Protein AF-A0A2H0D6D5-F1 (afdb_monomer_lite)

pLDDT: mean 93.53, std 7.82, range [56.19, 98.88]

Radius of gyration: 21.08 Å; chains: 1; bounding box: 65×36×63 Å

Structure (mmCIF, N/CA/C/O backbone):
data_AF-A0A2H0D6D5-F1
#
_entry.id   AF-A0A2H0D6D5-F1
#
loop_
_atom_site.group_PDB
_atom_site.id
_atom_site.type_symbol
_atom_site.label_atom_id
_atom_site.label_alt_id
_atom_site.label_comp_id
_atom_site.label_asym_id
_atom_site.label_entity_id
_atom_site.label_seq_id
_atom_site.pdbx_PDB_ins_code
_atom_site.Cartn_x
_atom_site.Cartn_y
_atom_site.Cartn_z
_atom_site.occupancy
_atom_site.B_iso_or_equiv
_atom_site.auth_seq_id
_atom_site.auth_comp_id
_atom_site.auth_asym_id
_atom_site.auth_atom_id
_atom_site.pdbx_PDB_model_num
ATOM 1 N N . MET A 1 1 ? -11.493 11.702 9.044 1.00 60.81 1 MET A N 1
ATOM 2 C CA . MET A 1 1 ? -10.729 10.823 8.136 1.00 60.81 1 MET A CA 1
ATOM 3 C C . MET A 1 1 ? -10.267 9.640 8.962 1.00 60.81 1 MET A C 1
ATOM 5 O O . MET A 1 1 ? -9.907 9.868 10.112 1.00 60.81 1 MET A O 1
ATOM 9 N N . LYS A 1 2 ? -10.333 8.421 8.429 1.00 81.62 2 LYS A N 1
ATOM 10 C CA . LYS A 1 2 ? -9.781 7.226 9.081 1.00 81.62 2 LYS A CA 1
ATOM 11 C C . LYS A 1 2 ? -8.746 6.612 8.147 1.00 81.62 2 LYS A C 1
ATOM 13 O O . LYS A 1 2 ? -9.093 6.104 7.078 1.00 81.62 2 LYS A O 1
ATOM 18 N N . GLY A 1 3 ? -7.472 6.751 8.505 1.00 90.94 3 GLY A N 1
ATOM 19 C CA . GLY A 1 3 ? -6.364 6.514 7.580 1.00 90.94 3 GLY A CA 1
ATOM 20 C C . GLY A 1 3 ? -6.481 7.410 6.349 1.00 90.94 3 GLY A C 1
ATOM 21 O O . GLY A 1 3 ? -6.578 8.625 6.475 1.00 90.94 3 GLY A O 1
ATOM 22 N N . LEU A 1 4 ? -6.527 6.801 5.170 1.00 93.44 4 LEU A N 1
ATOM 23 C CA . LEU A 1 4 ? -6.690 7.451 3.871 1.00 93.44 4 LEU A CA 1
ATOM 24 C C . LEU A 1 4 ? -8.088 7.267 3.269 1.00 93.44 4 LEU A C 1
ATOM 26 O O . LEU A 1 4 ? -8.242 7.356 2.051 1.00 93.44 4 LEU A O 1
ATOM 30 N N . PHE A 1 5 ? -9.099 7.042 4.112 1.00 92.44 5 PHE A N 1
ATOM 31 C CA . PHE A 1 5 ? -10.511 7.052 3.731 1.00 92.44 5 PHE A CA 1
ATOM 32 C C . PHE A 1 5 ? -11.220 8.276 4.323 1.00 92.44 5 PHE A C 1
ATOM 34 O O . PHE A 1 5 ? -11.004 8.656 5.486 1.00 92.44 5 PHE A O 1
ATOM 41 N N . TYR A 1 6 ? -12.133 8.873 3.554 1.00 89.69 6 TYR A N 1
ATOM 42 C CA . TYR A 1 6 ? -13.113 9.794 4.122 1.00 89.69 6 TYR A CA 1
ATOM 43 C C . TYR A 1 6 ? -14.184 8.991 4.847 1.00 89.69 6 TYR A C 1
ATOM 45 O O . TYR A 1 6 ? -14.640 7.958 4.367 1.00 89.69 6 TYR A O 1
ATOM 53 N N . THR A 1 7 ? -14.596 9.485 6.008 1.00 89.44 7 THR A N 1
ATOM 54 C CA . THR A 1 7 ? -15.630 8.846 6.817 1.00 89.44 7 THR A CA 1
ATOM 55 C C . THR A 1 7 ? -16.700 9.877 7.113 1.00 89.44 7 THR A C 1
ATOM 57 O O . THR A 1 7 ? -16.392 10.929 7.674 1.00 89.44 7 THR A O 1
ATOM 60 N N . ILE A 1 8 ? -17.937 9.579 6.729 1.00 89.75 8 ILE A N 1
ATOM 61 C CA . ILE A 1 8 ? -19.119 10.378 7.055 1.00 89.75 8 ILE A CA 1
ATOM 62 C C . ILE A 1 8 ? -19.977 9.544 7.995 1.00 89.75 8 ILE A C 1
ATOM 64 O O . ILE A 1 8 ? -20.298 8.401 7.684 1.00 89.75 8 ILE A O 1
ATOM 68 N N . GLN A 1 9 ? -20.345 10.110 9.139 1.00 91.06 9 GLN A N 1
ATOM 69 C CA . GLN A 1 9 ? -21.264 9.477 10.074 1.00 91.06 9 GLN A CA 1
ATOM 70 C C . GLN A 1 9 ? -22.595 10.225 10.050 1.00 91.06 9 GLN A C 1
ATOM 72 O O . GLN A 1 9 ? -22.627 11.436 10.261 1.00 91.06 9 GLN A O 1
ATOM 77 N N . ALA A 1 10 ? -23.681 9.498 9.816 1.00 92.88 10 ALA A N 1
ATOM 78 C CA . ALA A 1 10 ? -25.041 9.990 9.970 1.00 92.88 10 ALA A CA 1
ATOM 79 C C . ALA A 1 10 ? -25.655 9.389 11.238 1.00 92.88 10 ALA A C 1
ATOM 81 O O . ALA A 1 10 ? -25.429 8.220 11.542 1.00 92.88 10 ALA A O 1
ATOM 82 N N . GLU A 1 11 ? -26.428 10.178 11.979 1.00 93.88 11 GLU A N 1
ATOM 83 C CA . GLU A 1 11 ? -27.158 9.722 13.161 1.00 93.88 11 GLU A CA 1
ATOM 84 C C . GLU A 1 11 ? -28.606 10.204 13.078 1.00 93.88 11 GLU A C 1
ATOM 86 O O . GLU A 1 11 ? -28.865 11.401 12.954 1.00 93.88 11 GLU A O 1
ATOM 91 N N . ALA A 1 12 ? -29.548 9.269 13.165 1.00 93.81 12 ALA A N 1
ATOM 92 C CA . ALA A 1 12 ? -30.972 9.545 13.278 1.00 93.81 12 ALA A CA 1
ATOM 93 C C . ALA A 1 12 ? -31.436 9.241 14.707 1.00 93.81 12 ALA A C 1
ATOM 95 O O . ALA A 1 12 ? -31.041 8.226 15.279 1.00 93.81 12 ALA A O 1
ATOM 96 N N . LYS A 1 13 ? -32.283 10.104 15.284 1.00 94.75 13 LYS A N 1
ATOM 97 C CA . LYS A 1 13 ? -32.834 9.938 16.641 1.00 94.75 13 LYS A CA 1
ATOM 98 C C . LYS A 1 13 ? -34.353 10.062 16.637 1.00 94.75 13 LYS A C 1
ATOM 100 O O . LYS A 1 13 ? -34.891 10.996 16.046 1.00 94.75 13 LYS A O 1
ATOM 105 N N . LYS A 1 14 ? -35.036 9.164 17.349 1.00 95.31 14 LYS A N 1
ATOM 106 C CA . LYS A 1 14 ? -36.478 9.235 17.622 1.00 95.31 14 LYS A CA 1
ATOM 107 C C . LYS A 1 14 ? -36.737 8.840 19.076 1.00 95.31 14 LYS A C 1
ATOM 109 O O . LYS A 1 14 ? -36.753 7.666 19.425 1.00 95.31 14 LYS A O 1
ATOM 114 N N . GLY A 1 15 ? -36.950 9.826 19.946 1.00 94.06 15 GLY A N 1
ATOM 115 C CA . GLY A 1 15 ? -37.092 9.570 21.382 1.00 94.06 15 GLY A CA 1
ATOM 116 C C . GLY A 1 15 ? -35.790 9.035 21.990 1.00 94.06 15 GLY A C 1
ATOM 117 O O . GLY A 1 15 ? -34.778 9.731 21.959 1.00 94.06 15 GLY A O 1
ATOM 118 N N . ARG A 1 16 ? -35.829 7.820 22.557 1.00 92.81 16 ARG A N 1
ATOM 119 C CA . ARG A 1 16 ? -34.649 7.121 23.110 1.00 92.81 16 ARG A CA 1
ATOM 120 C C . ARG A 1 16 ? -33.915 6.263 22.079 1.00 92.81 16 ARG A C 1
ATOM 122 O O . ARG A 1 16 ? -32.805 5.824 22.364 1.00 92.81 16 ARG A O 1
ATOM 129 N N . ASP A 1 17 ? -34.513 6.056 20.910 1.00 91.69 17 ASP A N 1
ATOM 130 C CA . ASP A 1 17 ? -33.925 5.245 19.855 1.00 91.69 17 ASP A CA 1
ATOM 131 C C . ASP A 1 17 ? -32.976 6.103 19.016 1.00 91.69 17 ASP A C 1
ATOM 133 O O . ASP A 1 17 ? -33.293 7.243 18.647 1.00 91.69 17 ASP A O 1
ATOM 137 N N . SER A 1 18 ? -31.814 5.545 18.692 1.00 90.06 18 SER A N 1
ATOM 138 C CA . SER A 1 18 ? -30.861 6.139 17.760 1.00 90.06 18 SER A CA 1
ATOM 139 C C . SER A 1 18 ? -30.367 5.085 16.784 1.00 90.06 18 SER A C 1
ATOM 141 O O . SER A 1 18 ? -30.096 3.968 17.201 1.00 90.06 18 SER A O 1
ATOM 143 N N . SER A 1 19 ? -30.184 5.456 15.523 1.00 89.69 19 SER A N 1
ATOM 144 C CA . SER A 1 19 ? -29.467 4.643 14.540 1.00 89.69 19 SER A CA 1
ATOM 145 C C . SER A 1 19 ? -28.323 5.465 13.971 1.00 89.69 19 SER A C 1
ATOM 147 O O . SER A 1 19 ? -28.487 6.660 13.706 1.00 89.69 19 SER A O 1
ATOM 149 N N . LYS A 1 20 ? -27.155 4.843 13.817 1.00 90.19 20 LYS A N 1
ATOM 150 C CA . LYS A 1 20 ? -25.972 5.484 13.242 1.00 90.19 20 LYS A CA 1
ATOM 151 C C . LYS A 1 20 ? -25.536 4.722 11.999 1.00 90.19 20 LYS A C 1
ATOM 153 O O . LYS A 1 20 ? -25.498 3.500 12.012 1.00 90.19 20 LYS A O 1
ATOM 158 N N . THR A 1 21 ? -25.132 5.434 10.958 1.00 89.81 21 THR A N 1
ATOM 159 C CA . THR A 1 21 ? -24.547 4.832 9.753 1.00 89.81 21 THR A CA 1
ATOM 160 C C . THR A 1 21 ? -23.212 5.489 9.475 1.00 89.81 21 THR A C 1
ATOM 162 O O . THR A 1 21 ? -23.092 6.714 9.524 1.00 89.81 21 THR A O 1
ATOM 165 N N . VAL A 1 22 ? -22.199 4.674 9.203 1.00 88.88 22 VAL A N 1
ATOM 166 C CA . VAL A 1 22 ? -20.855 5.123 8.846 1.00 88.88 22 VAL A CA 1
ATOM 167 C C . VAL A 1 22 ? -20.608 4.792 7.383 1.00 88.88 22 VAL A C 1
ATOM 169 O O . VAL A 1 22 ? -20.666 3.633 6.979 1.00 88.88 22 VAL A O 1
ATOM 172 N N . PHE A 1 23 ? -20.317 5.818 6.597 1.00 91.81 23 PHE A N 1
ATOM 173 C CA . PHE A 1 23 ? -20.009 5.724 5.180 1.00 91.81 23 PHE A CA 1
ATOM 174 C C . PHE A 1 23 ? -18.522 5.980 4.963 1.00 91.81 23 PHE A C 1
ATOM 176 O O . PHE A 1 23 ? -17.984 6.983 5.438 1.00 91.81 23 PHE A O 1
ATOM 183 N N . PHE A 1 24 ? -17.873 5.095 4.218 1.00 91.56 24 PHE A N 1
ATOM 184 C CA . PHE A 1 24 ? -16.481 5.225 3.811 1.00 91.56 24 PHE A CA 1
ATOM 185 C C . PHE A 1 24 ? -16.436 5.651 2.351 1.00 91.56 24 PHE A C 1
ATOM 187 O O . PHE A 1 24 ? -17.065 5.021 1.503 1.00 91.56 24 PHE A O 1
ATOM 194 N N . TYR A 1 25 ? -15.689 6.706 2.055 1.00 93.00 25 TYR A N 1
ATOM 195 C CA . TYR A 1 25 ? -15.543 7.251 0.713 1.00 93.00 25 TYR A CA 1
ATOM 196 C C . TYR A 1 25 ? -14.079 7.268 0.304 1.00 93.00 25 TYR A C 1
ATOM 198 O O . TYR A 1 25 ? -13.213 7.662 1.087 1.00 93.00 25 TYR A O 1
ATOM 206 N N . ASN A 1 26 ? -13.845 6.910 -0.955 1.00 93.25 26 ASN A N 1
ATOM 207 C CA . ASN A 1 26 ? -12.572 7.080 -1.642 1.00 93.25 26 ASN A CA 1
ATOM 208 C C . ASN A 1 26 ? -12.771 7.841 -2.940 1.00 93.25 26 ASN A C 1
ATOM 210 O O . ASN A 1 26 ? -13.895 8.169 -3.328 1.00 93.25 26 ASN A O 1
ATOM 214 N N . ARG A 1 27 ? -11.661 8.170 -3.587 1.00 92.50 27 ARG A N 1
ATOM 215 C CA . ARG A 1 27 ? -11.663 9.005 -4.774 1.00 92.50 27 ARG A CA 1
ATOM 216 C C . ARG A 1 27 ? -11.738 8.157 -6.036 1.00 92.50 27 ARG A C 1
ATOM 218 O O . ARG A 1 27 ? -11.139 7.091 -6.108 1.00 92.50 27 ARG A O 1
ATOM 225 N N . LEU A 1 28 ? -12.458 8.632 -7.044 1.00 92.94 28 LEU A N 1
ATOM 226 C CA . LEU A 1 28 ? -12.386 8.028 -8.371 1.00 92.94 28 LEU A CA 1
ATOM 227 C C . LEU A 1 28 ? -10.997 8.268 -8.990 1.00 92.94 28 LEU A C 1
ATOM 229 O O . LEU A 1 28 ? -10.436 9.351 -8.798 1.00 92.94 28 LEU A O 1
ATOM 233 N N . PRO A 1 29 ? -10.441 7.300 -9.741 1.00 92.38 29 PRO A N 1
ATOM 234 C CA . PRO A 1 29 ? -9.240 7.527 -10.530 1.00 92.38 29 PRO A CA 1
ATOM 235 C C . PRO A 1 29 ? -9.394 8.743 -11.444 1.00 92.38 29 PRO A C 1
ATOM 237 O O . PRO A 1 29 ? -10.449 8.950 -12.046 1.00 92.38 29 PRO A O 1
ATOM 240 N N . ASN A 1 30 ? -8.346 9.557 -11.522 1.00 91.44 30 ASN A N 1
ATOM 241 C CA . ASN A 1 30 ? -8.267 10.685 -12.444 1.00 91.44 30 ASN A CA 1
ATOM 242 C C . ASN A 1 30 ? -7.379 10.319 -13.652 1.00 91.44 30 ASN A C 1
ATOM 244 O O . ASN A 1 30 ? -6.776 9.243 -13.696 1.00 91.44 30 ASN A O 1
ATOM 248 N N . HIS A 1 31 ? -7.258 11.247 -14.602 1.00 93.19 31 HIS A N 1
ATOM 249 C CA . HIS A 1 31 ? -6.497 11.042 -15.836 1.00 93.19 31 HIS A CA 1
ATOM 250 C C . HIS A 1 31 ? -4.988 10.796 -15.626 1.00 93.19 31 HIS A C 1
ATOM 252 O O . HIS A 1 31 ? -4.319 10.269 -16.515 1.00 93.19 31 HIS A O 1
ATOM 258 N N . GLU A 1 32 ? -4.431 11.135 -14.457 1.00 93.50 32 GLU A N 1
ATOM 259 C CA . GLU A 1 32 ? -3.024 10.866 -14.123 1.00 93.50 32 GLU A CA 1
ATOM 260 C C . GLU A 1 32 ? -2.757 9.350 -14.014 1.00 93.50 32 GLU A C 1
ATOM 262 O O . GLU A 1 32 ? -1.623 8.907 -14.200 1.00 93.50 32 GLU A O 1
ATOM 267 N N . PHE A 1 33 ? -3.807 8.543 -13.802 1.00 94.62 33 PHE A N 1
ATOM 268 C CA . PHE A 1 33 ? -3.744 7.085 -13.631 1.00 94.62 33 PHE A CA 1
ATOM 269 C C . PHE A 1 33 ? -4.370 6.289 -14.794 1.00 94.62 33 PHE A C 1
ATOM 271 O O . PHE A 1 33 ? -4.619 5.083 -14.668 1.00 94.62 33 PHE A O 1
ATOM 278 N N . ASP A 1 34 ? -4.597 6.922 -15.949 1.00 96.12 34 ASP A N 1
ATOM 279 C CA . ASP A 1 34 ? -5.140 6.262 -17.152 1.00 96.12 34 ASP A CA 1
ATOM 280 C C . ASP A 1 34 ? -4.118 5.364 -17.871 1.00 96.12 34 ASP A C 1
ATOM 282 O O . ASP A 1 34 ? -4.477 4.517 -18.691 1.00 96.12 34 ASP A O 1
ATOM 286 N N . ASN A 1 35 ? -2.835 5.527 -17.555 1.00 98.12 35 ASN A N 1
ATOM 287 C CA . ASN A 1 35 ? -1.738 4.785 -18.169 1.00 98.12 35 ASN A CA 1
ATOM 288 C C . ASN A 1 35 ? -1.403 3.518 -17.373 1.00 98.12 35 ASN A C 1
ATOM 290 O O . ASN A 1 35 ? -1.569 3.476 -16.156 1.00 98.12 35 ASN A O 1
ATOM 294 N N . ALA A 1 36 ? -0.891 2.495 -18.062 1.00 98.38 36 ALA A N 1
ATOM 295 C CA . ALA A 1 36 ? -0.407 1.273 -17.417 1.00 98.38 36 ALA A CA 1
ATOM 296 C C . ALA A 1 36 ? 0.878 1.530 -16.621 1.00 98.38 36 ALA A C 1
ATOM 298 O O . ALA A 1 36 ? 1.085 0.953 -15.552 1.00 98.38 36 ALA A O 1
ATOM 299 N N . LEU A 1 37 ? 1.735 2.406 -17.149 1.00 98.44 37 LEU A N 1
ATOM 300 C CA . LEU A 1 37 ? 3.010 2.766 -16.551 1.00 98.44 37 LEU A CA 1
ATOM 301 C C . LEU A 1 37 ? 3.285 4.256 -16.748 1.00 98.44 37 LEU A C 1
ATOM 303 O O . LEU A 1 37 ? 3.195 4.769 -17.863 1.00 98.44 37 LEU A O 1
ATOM 307 N N . ILE A 1 38 ? 3.645 4.931 -15.663 1.00 98.31 38 ILE A N 1
ATOM 308 C CA . ILE A 1 38 ? 4.072 6.320 -15.624 1.00 98.31 38 ILE A CA 1
ATOM 309 C C . ILE A 1 38 ? 5.448 6.368 -14.959 1.00 98.31 38 ILE A C 1
ATOM 311 O O . ILE A 1 38 ? 5.597 5.935 -13.816 1.00 98.31 38 ILE A O 1
ATOM 315 N N . ILE A 1 39 ? 6.443 6.896 -15.673 1.00 97.75 39 ILE A N 1
ATOM 316 C CA . ILE A 1 39 ? 7.809 7.103 -15.172 1.00 97.75 39 ILE A CA 1
ATOM 317 C C . ILE A 1 39 ? 8.097 8.599 -15.215 1.00 97.75 39 ILE A C 1
ATOM 319 O O . ILE A 1 39 ? 8.166 9.179 -16.301 1.00 97.75 39 ILE A O 1
ATOM 323 N N . SER A 1 40 ? 8.253 9.232 -14.051 1.00 96.38 40 SER A N 1
ATOM 324 C CA . SER A 1 40 ? 8.398 10.690 -13.986 1.00 96.38 40 SER A CA 1
ATOM 325 C C . SER A 1 40 ? 9.838 11.199 -14.093 1.00 96.38 40 SER A C 1
ATOM 327 O O . SER A 1 40 ? 10.036 12.361 -14.445 1.00 96.38 40 SER A O 1
ATOM 329 N N . LYS A 1 41 ? 10.854 10.364 -13.834 1.00 91.50 41 LYS A N 1
ATOM 330 C CA . LYS A 1 41 ? 12.266 10.761 -13.960 1.00 91.50 41 LYS A CA 1
ATOM 331 C C . LYS A 1 41 ? 12.644 11.051 -15.417 1.00 91.50 41 LYS A C 1
ATOM 333 O O . LYS A 1 41 ? 12.351 10.261 -16.311 1.00 91.50 41 LYS A O 1
ATOM 338 N N . THR A 1 42 ? 13.309 12.187 -15.639 1.00 83.75 42 THR A N 1
ATOM 339 C CA . THR A 1 42 ? 13.383 12.830 -16.959 1.00 83.75 42 THR A CA 1
ATOM 340 C C . THR A 1 42 ? 14.634 12.521 -17.785 1.00 83.75 42 THR A C 1
ATOM 342 O O . THR A 1 42 ? 14.610 12.696 -19.001 1.00 83.75 42 THR A O 1
ATOM 345 N N . ASP A 1 43 ? 15.711 12.066 -17.149 1.00 89.06 43 ASP A N 1
ATOM 346 C CA . ASP A 1 43 ? 17.075 11.971 -17.686 1.00 89.06 43 ASP A CA 1
ATOM 347 C C . ASP A 1 43 ? 17.439 10.592 -18.263 1.00 89.06 43 ASP A C 1
ATOM 349 O O . ASP A 1 43 ? 18.510 10.440 -18.849 1.00 89.06 43 ASP A O 1
ATOM 353 N N . VAL A 1 44 ? 16.564 9.588 -18.137 1.00 91.50 44 VAL A N 1
ATOM 354 C CA . VAL A 1 44 ? 16.841 8.214 -18.586 1.00 91.50 44 VAL A CA 1
ATOM 355 C C . VAL A 1 44 ? 15.708 7.686 -19.457 1.00 91.50 44 VAL A C 1
ATOM 357 O O . VAL A 1 44 ? 14.562 7.594 -19.015 1.00 91.50 44 VAL A O 1
ATOM 360 N N . ILE A 1 45 ? 16.050 7.285 -20.686 1.00 95.56 45 ILE A N 1
ATOM 361 C CA . ILE A 1 45 ? 15.123 6.628 -21.615 1.00 95.56 45 ILE A CA 1
ATOM 362 C C . ILE A 1 45 ? 14.710 5.273 -21.020 1.00 95.56 45 ILE A C 1
ATOM 364 O O . ILE A 1 45 ? 15.587 4.449 -20.742 1.00 95.56 45 ILE A O 1
ATOM 368 N N . PRO A 1 46 ? 13.403 5.007 -20.841 1.00 97.06 46 PRO A N 1
ATOM 369 C CA . PRO A 1 46 ? 12.957 3.712 -20.354 1.00 97.06 46 PRO A CA 1
ATOM 370 C C . PRO A 1 46 ? 13.383 2.588 -21.295 1.00 97.06 46 PRO A C 1
ATOM 372 O O . PRO A 1 46 ? 13.306 2.726 -22.516 1.00 97.06 46 PRO A O 1
ATOM 375 N N . SER A 1 47 ? 13.812 1.469 -20.724 1.00 97.44 47 SER A N 1
ATOM 376 C CA . SER A 1 47 ? 14.268 0.297 -21.470 1.00 97.44 47 SER A CA 1
ATOM 377 C C . SER A 1 47 ? 13.465 -0.941 -21.094 1.00 97.44 47 SER A C 1
ATOM 379 O O . SER A 1 47 ? 12.995 -1.042 -19.966 1.00 97.44 47 SER A O 1
ATOM 381 N N . VAL A 1 48 ? 13.306 -1.888 -22.015 1.00 97.44 48 VAL A N 1
ATOM 382 C CA . VAL A 1 48 ? 12.664 -3.189 -21.760 1.00 97.44 48 VAL A CA 1
ATOM 383 C C . VAL A 1 48 ? 13.643 -4.338 -21.967 1.00 97.44 48 VAL A C 1
ATOM 385 O O . VAL A 1 48 ? 14.413 -4.329 -22.931 1.00 97.44 48 VAL A O 1
ATOM 388 N N . ALA A 1 49 ? 13.563 -5.344 -21.098 1.00 96.69 49 ALA A N 1
ATOM 389 C CA . ALA A 1 49 ? 14.269 -6.623 -21.196 1.00 96.69 49 ALA A CA 1
ATOM 390 C C . ALA A 1 49 ? 13.380 -7.782 -20.686 1.00 96.69 49 ALA A C 1
ATOM 392 O O . ALA A 1 49 ? 12.346 -7.554 -20.043 1.00 96.69 49 ALA A O 1
ATOM 393 N N . GLY A 1 50 ? 13.789 -9.025 -20.953 1.00 95.44 50 GLY A N 1
ATOM 394 C CA . GLY A 1 50 ? 13.133 -10.223 -20.427 1.00 95.44 50 GLY A CA 1
ATOM 395 C C . GLY A 1 50 ? 11.769 -10.516 -21.058 1.00 95.44 50 GLY A C 1
ATOM 396 O O . GLY A 1 50 ? 11.520 -10.237 -22.226 1.00 95.44 50 GLY A O 1
ATOM 397 N N . GLU A 1 51 ? 10.861 -11.089 -20.280 1.00 96.06 51 GLU A N 1
ATOM 398 C CA . GLU A 1 51 ? 9.494 -11.456 -20.664 1.00 96.06 51 GLU A CA 1
ATOM 399 C C . GLU A 1 51 ? 8.480 -10.325 -20.409 1.00 96.06 51 GLU A C 1
ATOM 401 O O . GLU A 1 51 ? 7.289 -10.577 -20.205 1.00 96.06 51 GLU A O 1
ATOM 406 N N . THR A 1 52 ? 8.946 -9.072 -20.425 1.00 97.44 52 THR A N 1
ATOM 407 C CA . THR A 1 52 ? 8.116 -7.881 -20.200 1.00 97.44 52 THR A CA 1
ATOM 408 C C . THR A 1 52 ? 6.921 -7.839 -21.160 1.00 97.44 52 THR A C 1
ATOM 410 O O . THR A 1 52 ? 7.074 -7.993 -22.374 1.00 97.44 52 THR A O 1
ATOM 413 N N . LYS A 1 53 ? 5.723 -7.587 -20.618 1.00 98.12 53 LYS A N 1
ATOM 414 C CA . LYS A 1 53 ? 4.468 -7.397 -21.362 1.00 98.12 53 LYS A CA 1
ATOM 415 C C . LYS A 1 53 ? 3.628 -6.295 -20.730 1.00 98.12 53 LYS A C 1
ATOM 417 O O . LYS A 1 53 ? 3.281 -6.365 -19.555 1.00 98.12 53 LYS A O 1
ATOM 422 N N . ILE A 1 54 ? 3.246 -5.301 -21.521 1.00 98.56 54 ILE A N 1
ATOM 423 C CA . ILE A 1 54 ? 2.494 -4.127 -21.083 1.00 98.56 54 ILE A CA 1
ATOM 424 C C . ILE A 1 54 ? 1.257 -3.973 -21.968 1.00 98.56 54 ILE A C 1
ATOM 426 O O . ILE A 1 54 ? 1.352 -3.860 -23.185 1.00 98.56 54 ILE A O 1
ATOM 430 N N . THR A 1 55 ? 0.080 -3.964 -21.352 1.00 98.62 55 THR A N 1
ATOM 431 C CA . THR A 1 55 ? -1.206 -3.669 -21.989 1.00 98.62 55 THR A CA 1
ATOM 432 C C . THR A 1 55 ? -1.739 -2.351 -21.440 1.00 98.62 55 THR A C 1
ATOM 434 O O . THR A 1 55 ? -2.144 -2.264 -20.279 1.00 98.62 55 THR A O 1
ATOM 437 N N . GLY A 1 56 ? -1.753 -1.328 -22.289 1.00 98.44 56 GLY A N 1
ATOM 438 C CA . GLY A 1 56 ? -2.036 0.063 -21.950 1.00 98.44 56 GLY A CA 1
ATOM 439 C C . GLY A 1 56 ? -0.872 0.987 -22.308 1.00 98.44 56 GLY A C 1
ATOM 440 O O . GLY A 1 56 ? 0.180 0.555 -22.771 1.00 98.44 56 GLY A O 1
ATOM 441 N N . ASN A 1 57 ? -1.077 2.289 -22.128 1.00 98.56 57 ASN A N 1
ATOM 442 C CA . ASN A 1 57 ? -0.079 3.286 -22.507 1.00 98.56 57 ASN A CA 1
ATOM 443 C C . ASN A 1 57 ? 1.064 3.371 -21.488 1.00 98.56 57 ASN A C 1
ATOM 445 O O . ASN A 1 57 ? 0.860 3.167 -20.288 1.00 98.56 57 ASN A O 1
ATOM 449 N N . ILE A 1 58 ? 2.243 3.743 -21.984 1.00 98.38 58 ILE A N 1
ATOM 450 C CA . ILE A 1 58 ? 3.395 4.152 -21.180 1.00 98.38 58 ILE A CA 1
ATOM 451 C C . ILE A 1 58 ? 3.511 5.669 -21.298 1.00 98.38 58 ILE A C 1
ATOM 453 O O . ILE A 1 58 ? 3.656 6.188 -22.404 1.00 98.38 58 ILE A O 1
ATOM 457 N N . LEU A 1 59 ? 3.473 6.379 -20.176 1.00 97.94 59 LEU A N 1
ATOM 458 C CA . LEU A 1 59 ? 3.767 7.805 -20.103 1.00 97.94 59 LEU A CA 1
ATOM 459 C C . LEU A 1 59 ? 5.160 7.994 -19.495 1.00 97.94 59 LEU A C 1
ATOM 461 O O . LEU A 1 59 ? 5.416 7.590 -18.364 1.00 97.94 59 LEU A O 1
ATOM 465 N N . SER A 1 60 ? 6.068 8.611 -20.241 1.00 97.06 60 SER A N 1
ATOM 466 C CA . SER A 1 60 ? 7.396 8.976 -19.739 1.00 97.06 60 SER A CA 1
ATOM 467 C C . SER A 1 60 ? 7.810 10.338 -20.287 1.00 97.06 60 SER A C 1
ATOM 469 O O . SER A 1 60 ? 7.063 10.951 -21.045 1.00 97.06 60 SER A O 1
ATOM 471 N N . THR A 1 61 ? 8.986 10.843 -19.937 1.00 93.88 61 THR A N 1
ATOM 472 C CA . THR A 1 61 ? 9.516 12.071 -20.560 1.00 93.88 61 THR A CA 1
ATOM 473 C C . THR A 1 61 ? 10.057 11.858 -21.969 1.00 93.88 61 THR A C 1
ATOM 475 O O . THR A 1 61 ? 10.281 12.813 -22.710 1.00 93.88 61 THR A O 1
ATOM 478 N N . SER A 1 62 ? 10.235 10.597 -22.359 1.00 93.50 62 SER A N 1
ATOM 479 C CA . SER A 1 62 ? 10.640 10.174 -23.690 1.00 93.50 62 SER A CA 1
ATOM 480 C C . SER A 1 62 ? 9.433 9.636 -24.462 1.00 93.50 62 SER A C 1
ATOM 482 O O . SER A 1 62 ? 8.563 8.960 -23.917 1.00 93.50 62 SER A O 1
ATOM 484 N N . ASN A 1 63 ? 9.392 9.879 -25.772 1.00 94.62 63 ASN A N 1
ATOM 485 C CA . ASN A 1 63 ? 8.435 9.224 -26.675 1.00 94.62 63 ASN A CA 1
ATOM 486 C C . ASN A 1 63 ? 8.964 7.883 -27.211 1.00 94.62 63 ASN A C 1
ATOM 488 O O . ASN A 1 63 ? 8.416 7.333 -28.165 1.00 94.62 63 ASN A O 1
ATOM 492 N N . ARG A 1 64 ? 10.059 7.379 -26.637 1.00 95.88 64 ARG A N 1
ATOM 493 C CA . ARG A 1 64 ? 10.732 6.142 -27.032 1.00 95.88 64 ARG A CA 1
ATOM 494 C C . ARG A 1 64 ? 10.987 5.272 -25.817 1.00 95.88 64 ARG A C 1
ATOM 496 O O . ARG A 1 64 ? 11.316 5.783 -24.747 1.00 95.88 64 ARG A O 1
ATOM 503 N N . VAL A 1 65 ? 10.910 3.971 -26.050 1.00 96.69 65 VAL A N 1
ATOM 504 C CA . VAL A 1 65 ? 11.373 2.923 -25.147 1.00 96.69 65 VAL A CA 1
ATOM 505 C C . VAL A 1 65 ? 12.427 2.124 -25.905 1.00 96.69 65 VAL A C 1
ATOM 507 O O . VAL A 1 65 ? 12.177 1.708 -27.037 1.00 96.69 65 VAL A O 1
ATOM 510 N N . SER A 1 66 ? 13.612 1.955 -25.327 1.00 96.12 66 SER A N 1
ATOM 511 C CA . SER A 1 66 ? 14.665 1.126 -25.920 1.00 96.12 66 SER A CA 1
ATOM 512 C C . SER A 1 66 ? 14.454 -0.345 -25.584 1.00 96.12 66 SER A C 1
ATOM 514 O O . SER A 1 66 ? 14.065 -0.694 -24.475 1.00 96.12 66 SER A O 1
ATOM 516 N N . GLN A 1 67 ? 14.755 -1.230 -26.528 1.00 95.25 67 GLN A N 1
ATOM 517 C CA . GLN A 1 67 ? 14.940 -2.645 -26.223 1.00 95.25 67 GLN A CA 1
ATOM 518 C C . GLN A 1 67 ? 16.412 -2.851 -25.879 1.00 95.25 67 GLN A C 1
ATOM 520 O O . GLN A 1 67 ? 17.285 -2.503 -26.674 1.00 95.25 67 GLN A O 1
ATOM 525 N N . GLY A 1 68 ? 16.681 -3.346 -24.676 1.00 91.31 68 GLY A N 1
ATOM 526 C CA . GLY A 1 68 ? 18.033 -3.607 -24.202 1.00 91.31 68 GLY A CA 1
ATOM 527 C C . GLY A 1 68 ? 18.263 -5.093 -23.961 1.00 91.31 68 GLY A C 1
ATOM 528 O O . GLY A 1 68 ? 17.320 -5.871 -23.832 1.00 91.31 68 GLY A O 1
ATOM 529 N N . THR A 1 69 ? 19.532 -5.483 -23.869 1.00 90.50 69 THR A N 1
ATOM 530 C CA . THR A 1 69 ? 19.929 -6.839 -23.482 1.00 90.50 69 THR A CA 1
ATOM 531 C C . THR A 1 69 ? 20.615 -6.783 -22.126 1.00 90.50 69 THR A C 1
ATOM 533 O O . THR A 1 69 ? 21.511 -5.968 -21.910 1.00 90.50 69 THR A O 1
ATOM 536 N N . ILE A 1 70 ? 20.203 -7.668 -21.225 1.00 92.00 70 ILE A N 1
ATOM 537 C CA . ILE A 1 70 ? 20.854 -7.910 -19.938 1.00 92.00 70 ILE A CA 1
ATOM 538 C C . ILE A 1 70 ? 21.346 -9.355 -19.952 1.00 92.00 70 ILE A C 1
ATOM 540 O O . ILE A 1 70 ? 20.634 -10.254 -20.403 1.00 92.00 70 ILE A O 1
ATOM 544 N N . PHE A 1 71 ? 22.578 -9.586 -19.497 1.00 91.31 71 PHE A N 1
ATOM 545 C CA . PHE A 1 71 ? 23.172 -10.919 -19.512 1.00 91.31 71 PHE A CA 1
ATOM 546 C C . PHE A 1 71 ? 22.335 -11.908 -18.690 1.00 91.31 71 PHE A C 1
ATOM 548 O O . PHE A 1 71 ? 22.068 -11.678 -17.512 1.00 91.31 71 PHE A O 1
ATOM 555 N N . GLY A 1 72 ? 21.956 -13.023 -19.319 1.00 89.56 72 GLY A N 1
ATOM 556 C CA . GLY A 1 72 ? 21.143 -14.072 -18.702 1.00 89.56 72 GLY A CA 1
ATOM 557 C C . GLY A 1 72 ? 19.631 -13.880 -18.844 1.00 89.56 72 GLY A C 1
ATOM 558 O O . GLY A 1 72 ? 18.893 -14.828 -18.587 1.00 89.56 72 GLY A O 1
ATOM 559 N N . LEU A 1 73 ? 19.162 -12.718 -19.310 1.00 90.62 73 LEU A N 1
ATOM 560 C CA . LEU A 1 73 ? 17.747 -12.489 -19.599 1.00 90.62 73 LEU A CA 1
ATOM 561 C C . LEU A 1 73 ? 17.430 -12.744 -21.072 1.00 90.62 73 LEU A C 1
ATOM 563 O O . LEU A 1 73 ? 18.261 -12.550 -21.962 1.00 90.62 73 LEU A O 1
ATOM 567 N N . LYS A 1 74 ? 16.196 -13.180 -21.334 1.00 85.94 74 LYS A N 1
ATOM 568 C CA . LYS A 1 74 ? 15.694 -13.329 -22.702 1.00 85.94 74 LYS A CA 1
ATOM 569 C C . LYS A 1 74 ? 15.566 -11.962 -23.372 1.00 85.94 74 LYS A C 1
ATOM 571 O O . LYS A 1 74 ? 15.332 -10.944 -22.719 1.00 85.94 74 LYS A O 1
ATOM 576 N N . ASN A 1 75 ? 15.667 -11.962 -24.698 1.00 84.06 75 ASN A N 1
ATOM 577 C CA . ASN A 1 75 ? 15.287 -10.797 -25.480 1.00 84.06 75 ASN A CA 1
ATOM 578 C C . ASN A 1 75 ? 13.778 -10.587 -25.384 1.00 84.06 75 ASN A C 1
ATOM 580 O O . ASN A 1 75 ? 13.000 -11.533 -25.525 1.00 84.06 75 ASN A O 1
ATOM 584 N N . THR A 1 76 ? 13.396 -9.333 -25.193 1.00 87.88 76 THR A N 1
ATOM 585 C CA . THR A 1 76 ? 12.003 -8.909 -25.175 1.00 87.88 76 THR A CA 1
ATOM 586 C C . THR A 1 76 ? 11.325 -9.183 -26.513 1.00 87.88 76 THR A C 1
ATOM 588 O O . THR A 1 76 ? 11.897 -8.918 -27.572 1.00 87.88 76 THR A O 1
ATOM 591 N N . ASP A 1 77 ? 10.088 -9.681 -26.467 1.00 90.62 77 ASP A N 1
ATOM 592 C CA . ASP A 1 77 ? 9.235 -9.829 -27.650 1.00 90.62 77 ASP A CA 1
ATOM 593 C C . ASP A 1 77 ? 9.056 -8.465 -28.346 1.00 90.62 77 ASP A C 1
ATOM 595 O O . ASP A 1 77 ? 8.892 -7.435 -27.690 1.00 90.62 77 ASP A O 1
ATOM 599 N N . ALA A 1 78 ? 9.047 -8.436 -29.681 1.00 91.88 78 ALA A N 1
ATOM 600 C CA . ALA A 1 78 ? 8.728 -7.227 -30.442 1.00 91.88 78 ALA A CA 1
ATOM 601 C C . ALA A 1 78 ? 7.338 -6.665 -30.081 1.00 91.88 78 ALA A C 1
ATOM 603 O O . ALA A 1 78 ? 7.125 -5.457 -30.150 1.00 91.88 78 ALA A O 1
ATOM 604 N N . ASN A 1 79 ? 6.422 -7.528 -29.632 1.00 94.94 79 ASN A N 1
ATOM 605 C CA . ASN A 1 79 ? 5.062 -7.185 -29.220 1.00 94.94 79 ASN A CA 1
ATOM 606 C C . ASN A 1 79 ? 4.913 -7.011 -27.698 1.00 94.94 79 ASN A C 1
ATOM 608 O O . ASN A 1 79 ? 3.854 -7.295 -27.139 1.00 94.94 79 ASN A O 1
ATOM 612 N N . TYR A 1 80 ? 5.956 -6.552 -27.002 1.00 97.31 80 TYR A N 1
ATOM 613 C CA . TYR A 1 80 ? 5.894 -6.316 -25.554 1.00 97.31 80 TYR A CA 1
ATOM 614 C C . TYR A 1 80 ? 4.879 -5.246 -25.132 1.00 97.31 80 TYR A C 1
ATOM 616 O O . TYR A 1 80 ? 4.536 -5.181 -23.955 1.00 97.31 80 TYR A O 1
ATOM 624 N N . LEU A 1 81 ? 4.415 -4.395 -26.051 1.00 98.12 81 LEU A N 1
ATOM 625 C CA . LEU A 1 81 ? 3.516 -3.278 -25.769 1.00 98.12 81 LEU A CA 1
ATOM 626 C C . LEU A 1 81 ? 2.249 -3.341 -26.636 1.00 98.12 81 LEU A C 1
ATOM 628 O O . LEU A 1 81 ? 2.305 -3.103 -27.839 1.00 98.12 81 LEU A O 1
ATOM 632 N N . ASP A 1 82 ? 1.098 -3.564 -26.000 1.00 98.31 82 ASP A N 1
ATOM 633 C CA . ASP A 1 82 ? -0.239 -3.283 -26.546 1.00 98.31 82 ASP A CA 1
ATOM 634 C C . ASP A 1 82 ? -0.705 -1.907 -26.043 1.00 98.31 82 ASP A C 1
ATOM 636 O O . ASP A 1 82 ? -1.426 -1.787 -25.048 1.00 98.31 82 ASP A O 1
ATOM 640 N N . GLY A 1 83 ? -0.221 -0.848 -26.691 1.00 97.94 83 GLY A N 1
ATOM 641 C CA . GLY A 1 83 ? -0.477 0.536 -26.299 1.00 97.94 83 GLY A CA 1
ATOM 642 C C . GLY A 1 83 ? 0.425 1.527 -27.030 1.00 97.94 83 GLY A C 1
ATOM 643 O O . GLY A 1 83 ? 1.052 1.199 -28.036 1.00 97.94 83 GLY A O 1
ATOM 644 N N . LYS A 1 84 ? 0.487 2.765 -26.533 1.00 98.06 84 LYS A N 1
ATOM 645 C CA . LYS A 1 84 ? 1.374 3.811 -27.065 1.00 98.06 84 LYS A CA 1
ATOM 646 C C . LYS A 1 84 ? 2.389 4.253 -26.019 1.00 98.06 84 LYS A C 1
ATOM 648 O O . LYS A 1 84 ? 2.080 4.304 -24.830 1.00 98.06 84 LYS A O 1
ATOM 653 N N . VAL A 1 85 ? 3.572 4.647 -26.485 1.00 97.81 85 VAL A N 1
ATOM 654 C CA . VAL A 1 85 ? 4.517 5.436 -25.689 1.00 97.81 85 VAL A CA 1
ATOM 655 C C . VAL A 1 85 ? 4.176 6.909 -25.887 1.00 97.81 85 VAL A C 1
ATOM 657 O O . VAL A 1 85 ? 4.152 7.405 -27.014 1.00 97.81 85 VAL A O 1
ATOM 660 N N . MET A 1 86 ? 3.889 7.604 -24.796 1.00 97.56 86 MET A N 1
ATOM 661 C CA . MET A 1 86 ? 3.557 9.022 -24.773 1.00 97.56 86 MET A CA 1
ATOM 662 C C . MET A 1 86 ? 4.659 9.789 -24.049 1.00 97.56 86 MET A C 1
ATOM 664 O O . MET A 1 86 ? 5.142 9.351 -23.006 1.00 97.56 86 MET A O 1
ATOM 668 N N . ALA A 1 87 ? 5.026 10.948 -24.597 1.00 95.81 87 ALA A N 1
ATOM 669 C CA . ALA A 1 87 ? 5.947 11.873 -23.950 1.00 95.81 87 ALA A CA 1
ATOM 670 C C . ALA A 1 87 ? 5.179 12.966 -23.200 1.00 95.81 87 ALA A C 1
ATOM 672 O O . ALA A 1 87 ? 4.424 13.725 -23.811 1.00 95.81 87 ALA A O 1
ATOM 673 N N . GLY A 1 88 ? 5.412 13.077 -21.896 1.00 93.00 88 GLY A N 1
ATOM 674 C CA . GLY A 1 88 ? 5.038 14.233 -21.089 1.00 93.00 88 GLY A CA 1
ATOM 675 C C . GLY A 1 88 ? 6.232 15.171 -20.933 1.00 93.00 88 GLY A C 1
ATOM 676 O O . GLY A 1 88 ? 7.318 14.723 -20.580 1.00 93.00 88 GLY A O 1
ATOM 677 N N . LYS A 1 89 ? 6.050 16.476 -21.177 1.00 87.62 89 LYS A N 1
ATOM 678 C CA . LYS A 1 89 ? 7.121 17.468 -20.948 1.00 87.62 89 LYS A CA 1
ATOM 679 C C . LYS A 1 89 ? 7.501 17.564 -19.469 1.00 87.62 89 LYS A C 1
ATOM 681 O O . LYS A 1 89 ? 8.674 17.693 -19.147 1.00 87.62 89 LYS A O 1
ATOM 686 N N . GLU A 1 90 ? 6.502 17.478 -18.597 1.00 88.88 90 GLU A N 1
ATOM 687 C CA . GLU A 1 90 ? 6.648 17.517 -17.146 1.00 88.88 90 GLU A CA 1
ATOM 688 C C . GLU A 1 90 ? 5.672 16.509 -16.542 1.00 88.88 90 GLU A C 1
ATOM 690 O O . GLU A 1 90 ? 4.456 16.663 -16.651 1.00 88.88 90 GLU A O 1
ATOM 695 N N . ILE A 1 91 ? 6.206 15.455 -15.933 1.00 94.69 91 ILE A N 1
ATOM 696 C CA . ILE A 1 91 ? 5.419 14.477 -15.184 1.00 94.69 91 ILE A CA 1
ATOM 697 C C . ILE A 1 91 ? 5.720 14.737 -13.712 1.00 94.69 91 ILE A C 1
ATOM 699 O O . ILE A 1 91 ? 6.867 14.639 -13.280 1.00 94.69 91 ILE A O 1
ATOM 703 N N . LYS A 1 92 ? 4.706 15.116 -12.934 1.00 94.44 92 LYS A N 1
ATOM 704 C CA . LYS A 1 92 ? 4.894 15.448 -11.517 1.00 94.44 92 LYS A CA 1
ATOM 705 C C . LYS A 1 92 ? 5.233 14.188 -10.727 1.00 94.44 92 LYS A C 1
ATOM 707 O O . LYS A 1 92 ? 4.433 13.265 -10.688 1.00 94.44 92 LYS A O 1
ATOM 712 N N . THR A 1 93 ? 6.365 14.142 -10.034 1.00 89.56 93 THR A N 1
ATOM 713 C CA . THR A 1 93 ? 6.661 12.992 -9.159 1.00 89.56 93 THR A CA 1
ATOM 714 C C . THR A 1 93 ? 5.770 12.971 -7.912 1.00 89.56 93 THR A C 1
ATOM 716 O O . THR A 1 93 ? 5.384 11.903 -7.454 1.00 89.56 93 THR A O 1
ATOM 719 N N . LYS A 1 94 ? 5.425 14.145 -7.372 1.00 93.88 94 LYS A N 1
ATOM 720 C CA . LYS A 1 94 ? 4.664 14.297 -6.127 1.00 93.88 94 LYS A CA 1
ATOM 721 C C . LYS A 1 94 ? 3.213 14.678 -6.428 1.00 93.88 94 LYS A C 1
ATOM 723 O O . LYS A 1 94 ? 2.909 15.850 -6.644 1.00 93.88 94 LYS A O 1
ATOM 728 N N . LEU A 1 95 ? 2.341 13.676 -6.485 1.00 94.56 95 LEU A N 1
ATOM 729 C CA . LEU A 1 95 ? 0.890 13.825 -6.675 1.00 94.56 95 LEU A CA 1
ATOM 730 C C . LEU A 1 95 ? 0.091 13.661 -5.380 1.00 94.56 95 LEU A C 1
ATOM 732 O O . LEU A 1 95 ? -1.074 14.061 -5.318 1.00 94.56 95 LEU A O 1
ATOM 736 N N . PHE A 1 96 ? 0.697 13.047 -4.366 1.00 95.75 96 PHE A N 1
ATOM 737 C CA . PHE A 1 96 ? 0.033 12.699 -3.123 1.00 95.75 96 PHE A CA 1
ATOM 738 C C . PHE A 1 96 ? 0.310 13.725 -2.014 1.00 95.75 96 PHE A C 1
ATOM 740 O O . PHE A 1 96 ? 1.441 14.172 -1.821 1.00 95.75 96 PHE A O 1
ATOM 747 N N . ALA A 1 97 ? -0.723 14.076 -1.249 1.00 95.00 97 ALA A N 1
ATOM 748 C CA . ALA A 1 97 ? -0.629 14.958 -0.092 1.00 95.00 97 ALA A CA 1
ATOM 749 C C . ALA A 1 97 ? 0.019 14.239 1.108 1.00 95.00 97 ALA A C 1
ATOM 751 O O . ALA A 1 97 ? -0.662 13.646 1.949 1.00 95.00 97 ALA A O 1
ATOM 752 N N . ASP A 1 98 ? 1.348 14.309 1.213 1.00 94.00 98 ASP A N 1
ATOM 753 C CA . ASP A 1 98 ? 2.128 13.636 2.262 1.00 94.00 98 ASP A CA 1
ATOM 754 C C . ASP A 1 98 ? 1.754 14.066 3.689 1.00 94.00 98 ASP A C 1
ATOM 756 O O . ASP A 1 98 ? 1.857 13.268 4.622 1.00 94.00 98 ASP A O 1
ATOM 760 N N . THR A 1 99 ? 1.225 15.280 3.865 1.00 94.50 99 THR A N 1
ATOM 761 C CA . THR A 1 99 ? 0.729 15.777 5.158 1.00 94.50 99 THR A CA 1
ATOM 762 C C . THR A 1 99 ? -0.362 14.889 5.755 1.00 94.50 99 THR A C 1
ATOM 764 O O . THR A 1 99 ? -0.419 14.738 6.976 1.00 94.50 99 THR A O 1
ATOM 767 N N . LEU A 1 100 ? -1.191 14.248 4.922 1.00 94.19 100 LEU A N 1
ATOM 768 C CA . LEU A 1 100 ? -2.204 13.300 5.386 1.00 94.19 100 LEU A CA 1
ATOM 769 C C . LEU A 1 100 ? -1.559 12.071 6.022 1.00 94.19 100 LEU A C 1
ATOM 771 O O . LEU A 1 100 ? -1.922 11.694 7.132 1.00 94.19 100 LEU A O 1
ATOM 775 N N . VAL A 1 101 ? -0.561 11.487 5.356 1.00 95.31 101 VAL A N 1
ATOM 776 C CA . VAL A 1 101 ? 0.154 10.308 5.865 1.00 95.31 101 VAL A CA 1
ATOM 777 C C . VAL A 1 101 ? 1.001 10.668 7.080 1.00 95.31 101 VAL A C 1
ATOM 779 O O . VAL A 1 101 ? 1.003 9.936 8.065 1.00 95.31 101 VAL A O 1
ATOM 782 N N . LYS A 1 102 ? 1.648 11.836 7.077 1.00 95.06 102 LYS A N 1
ATOM 783 C CA . LYS A 1 102 ? 2.376 12.350 8.241 1.00 95.06 102 LYS A CA 1
ATOM 784 C C . LYS A 1 102 ? 1.480 12.431 9.482 1.00 95.06 102 LYS A C 1
ATOM 786 O O . LYS A 1 102 ? 1.898 12.027 10.566 1.00 95.06 102 LYS A O 1
ATOM 791 N N . ASN A 1 103 ? 0.240 12.897 9.322 1.00 95.06 103 ASN A N 1
ATOM 792 C CA . ASN A 1 103 ? -0.724 13.004 10.417 1.00 95.06 103 ASN A CA 1
ATOM 793 C C . ASN A 1 103 ? -1.190 11.641 10.953 1.00 95.06 103 ASN A C 1
ATOM 795 O O . ASN A 1 103 ? -1.535 11.557 12.129 1.00 95.06 103 ASN A O 1
ATOM 799 N N . ILE A 1 104 ? -1.141 10.568 10.153 1.00 95.62 104 ILE A N 1
ATOM 800 C CA . ILE A 1 104 ? -1.459 9.204 10.617 1.00 95.62 104 ILE A CA 1
ATOM 801 C C . ILE A 1 104 ? -0.477 8.740 11.702 1.00 95.62 104 ILE A C 1
ATOM 803 O O . ILE A 1 104 ? -0.856 7.978 12.583 1.00 95.62 104 ILE A O 1
ATOM 807 N N . PHE A 1 105 ? 0.765 9.226 11.713 1.00 95.19 105 PHE A N 1
ATOM 808 C CA . PHE A 1 105 ? 1.737 8.879 12.758 1.00 95.19 105 PHE A CA 1
ATOM 809 C C . PHE A 1 105 ? 1.660 9.772 14.005 1.00 95.19 105 PHE A C 1
ATOM 811 O O . PHE A 1 105 ? 2.490 9.633 14.912 1.00 95.19 105 PHE A O 1
ATOM 818 N N . THR A 1 106 ? 0.694 10.690 14.064 1.00 92.81 106 THR A N 1
ATOM 819 C CA . THR A 1 106 ? 0.437 11.541 15.227 1.00 92.81 106 THR A CA 1
ATOM 820 C C . THR A 1 106 ? -0.747 10.970 15.995 1.00 92.81 106 THR A C 1
ATOM 822 O O . THR A 1 106 ? -1.903 11.166 15.628 1.00 92.81 106 THR A O 1
ATOM 825 N N . PHE A 1 107 ? -0.462 10.247 17.077 1.00 91.38 107 PHE A N 1
ATOM 826 C CA . PHE A 1 107 ? -1.508 9.774 17.976 1.00 91.38 107 PHE A CA 1
ATOM 827 C C . PHE A 1 107 ? -2.047 10.949 18.797 1.00 91.38 107 PHE A C 1
ATOM 829 O O . PHE A 1 107 ? -1.320 11.541 19.596 1.00 91.38 107 PHE A O 1
ATOM 836 N N . VAL A 1 108 ? -3.323 11.275 18.602 1.00 89.88 108 VAL A N 1
ATOM 837 C CA . VAL A 1 108 ? -4.039 12.278 19.393 1.00 89.88 108 VAL A CA 1
ATOM 838 C C . VAL A 1 108 ? -5.115 11.545 20.192 1.00 89.88 108 VAL A C 1
ATOM 840 O O . VAL A 1 108 ? -6.090 11.090 19.591 1.00 89.88 108 VAL A O 1
ATOM 843 N N . PRO A 1 109 ? -4.952 11.383 21.517 1.00 87.94 109 PRO A N 1
ATOM 844 C CA . PRO A 1 109 ? -5.974 10.753 22.334 1.00 87.94 109 PRO A CA 1
ATOM 845 C C . PRO A 1 109 ? -7.217 11.647 22.374 1.00 87.94 109 PRO A C 1
ATOM 847 O O . PRO A 1 109 ? -7.199 12.739 22.937 1.00 87.94 109 PRO A O 1
ATOM 850 N N . ASP A 1 110 ? -8.307 11.178 21.773 1.00 87.25 110 ASP A N 1
ATOM 851 C CA . ASP A 1 110 ? -9.638 11.760 21.882 1.00 87.25 110 ASP A CA 1
ATOM 852 C C . ASP A 1 110 ? -10.530 10.920 22.816 1.00 87.25 110 ASP A C 1
ATOM 854 O O . ASP A 1 110 ? -10.746 9.721 22.633 1.00 87.25 110 ASP A O 1
ATOM 858 N N . GLY A 1 111 ? -11.060 11.558 23.861 1.00 87.62 111 GLY A N 1
ATOM 859 C CA . GLY A 1 111 ? -11.890 10.894 24.869 1.00 87.62 111 GLY A CA 1
ATOM 860 C C . GLY A 1 111 ? -11.093 10.172 25.964 1.00 87.62 111 GLY A C 1
ATOM 861 O O . GLY A 1 111 ? -9.928 10.466 26.218 1.00 87.62 111 GLY A O 1
ATOM 862 N N . SER A 1 112 ? -11.756 9.260 26.678 1.00 90.75 112 SER A N 1
ATOM 863 C CA . SER A 1 112 ? -11.160 8.542 27.810 1.00 90.75 112 SER A CA 1
ATOM 864 C C . SER A 1 112 ? -10.365 7.326 27.340 1.00 90.75 112 SER A C 1
ATOM 866 O O . SER A 1 112 ? -10.944 6.441 26.706 1.00 90.75 112 SER A O 1
ATOM 868 N N . PHE A 1 113 ? -9.095 7.242 27.732 1.00 95.00 113 PHE A N 1
ATOM 869 C CA . PHE A 1 113 ? -8.258 6.062 27.532 1.00 95.00 113 PHE A CA 1
ATOM 870 C C . PHE A 1 113 ? -8.009 5.354 28.861 1.00 95.00 113 PHE A C 1
ATOM 872 O O . PHE A 1 113 ? -7.695 5.998 29.862 1.00 95.00 113 PHE A O 1
ATOM 879 N N . ALA A 1 114 ? -8.119 4.027 28.865 1.00 94.88 114 ALA A N 1
ATOM 880 C CA . ALA A 1 114 ? -7.553 3.218 29.937 1.00 94.88 114 ALA A CA 1
ATOM 881 C C . ALA A 1 114 ? -6.042 3.090 29.715 1.00 94.88 114 ALA A C 1
ATOM 883 O O . ALA A 1 114 ? -5.613 2.812 28.597 1.00 94.88 114 ALA A O 1
ATOM 884 N N . ILE A 1 115 ? -5.242 3.286 30.761 1.00 96.44 115 ILE A N 1
ATOM 885 C CA . ILE A 1 115 ? -3.796 3.047 30.710 1.00 96.44 115 ILE A CA 1
ATOM 886 C C . ILE A 1 115 ? -3.530 1.693 31.358 1.00 96.44 115 ILE A C 1
ATOM 888 O O . ILE A 1 115 ? -3.966 1.444 32.483 1.00 96.44 115 ILE A O 1
ATOM 892 N N . VAL A 1 116 ? -2.842 0.817 30.635 1.00 97.06 116 VAL A N 1
ATOM 893 C CA . VAL A 1 116 ? -2.406 -0.493 31.114 1.00 97.06 116 VAL A CA 1
ATOM 894 C C . VAL A 1 116 ? -0.888 -0.525 31.091 1.00 97.06 116 VAL A C 1
ATOM 896 O O . VAL A 1 116 ? -0.264 -0.397 30.037 1.00 97.06 116 VAL A O 1
ATOM 899 N N . GLU A 1 117 ? -0.305 -0.679 32.276 1.00 97.75 117 GLU A N 1
ATOM 900 C CA . GLU A 1 117 ? 1.142 -0.714 32.436 1.00 97.75 117 GLU A CA 1
ATOM 901 C C . GLU A 1 117 ? 1.730 -2.070 32.045 1.00 97.75 117 GLU A C 1
ATOM 903 O O . GLU A 1 117 ? 1.199 -3.126 32.398 1.00 97.75 117 GLU A O 1
ATOM 908 N N . GLY A 1 118 ? 2.870 -2.028 31.358 1.00 97.62 118 GLY A N 1
ATOM 909 C CA . GLY A 1 118 ? 3.627 -3.205 30.958 1.00 97.62 118 GLY A CA 1
ATOM 910 C C . GLY A 1 118 ? 3.011 -3.960 29.783 1.00 97.62 118 GLY A C 1
ATOM 911 O O . GLY A 1 118 ? 2.291 -3.403 28.953 1.00 97.62 118 G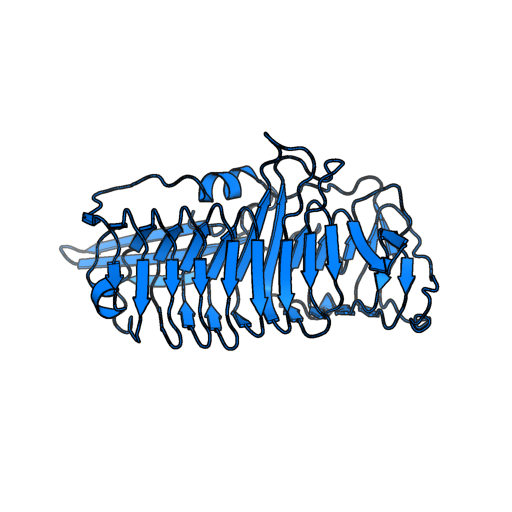LY A O 1
ATOM 912 N N . ASN A 1 119 ? 3.361 -5.241 29.689 1.00 98.12 119 ASN A N 1
ATOM 913 C CA . ASN A 1 119 ? 2.940 -6.102 28.590 1.00 98.12 119 ASN A CA 1
ATOM 914 C C . ASN A 1 119 ? 1.519 -6.621 28.819 1.00 98.12 119 ASN A C 1
ATOM 916 O O . ASN A 1 119 ? 1.143 -6.964 29.943 1.00 98.12 119 ASN A O 1
ATOM 920 N N . ARG A 1 120 ? 0.748 -6.761 27.740 1.00 97.81 120 ARG A N 1
ATOM 921 C CA . ARG A 1 120 ? -0.623 -7.275 27.793 1.00 97.81 120 ARG A CA 1
ATOM 922 C C . ARG A 1 120 ? -0.864 -8.306 26.696 1.00 97.81 120 ARG A C 1
ATOM 924 O O . ARG A 1 120 ? -0.461 -8.112 25.556 1.00 97.81 120 ARG A O 1
ATOM 931 N N . SER A 1 121 ? -1.581 -9.372 27.044 1.00 97.56 121 SER A N 1
ATOM 932 C CA . SER A 1 121 ? -2.228 -10.257 26.072 1.00 97.56 121 SER A CA 1
ATOM 933 C C . SER A 1 121 ? -3.723 -9.969 26.086 1.00 97.56 121 SER A C 1
ATOM 935 O O . SER A 1 121 ? -4.296 -9.831 27.169 1.00 97.56 121 SER A O 1
ATOM 937 N N . LEU A 1 122 ? -4.334 -9.841 24.913 1.00 95.75 122 LEU A N 1
ATOM 938 C CA . LEU A 1 122 ? -5.768 -9.631 24.748 1.00 95.75 122 LEU A CA 1
ATOM 939 C C . LEU A 1 122 ? -6.332 -10.678 23.796 1.00 95.75 122 LEU A C 1
ATOM 941 O O . LEU A 1 122 ? -5.875 -10.828 22.666 1.00 95.75 122 LEU A O 1
ATOM 945 N N . SER A 1 123 ? -7.381 -11.355 24.231 1.00 93.06 123 SER A N 1
ATOM 946 C CA . SER A 1 123 ? -8.236 -12.108 23.323 1.00 93.06 123 SER A CA 1
ATOM 947 C C . SER A 1 123 ? -9.133 -11.159 22.516 1.00 93.06 123 SER A C 1
ATOM 949 O O . SER A 1 123 ? -9.487 -10.078 23.003 1.00 93.06 123 SER A O 1
ATOM 951 N N . PRO A 1 124 ? -9.593 -11.544 21.313 1.00 85.94 124 PRO A N 1
ATOM 952 C CA . PRO A 1 124 ? -10.585 -10.756 20.585 1.00 85.94 124 PRO A CA 1
ATOM 953 C C . PRO A 1 124 ? -11.869 -10.480 21.383 1.00 85.94 124 PRO A C 1
ATOM 955 O O . PRO A 1 124 ? -12.439 -9.399 21.272 1.00 85.94 124 PRO A O 1
ATOM 958 N N . GLY A 1 125 ? -12.297 -11.413 22.242 1.00 86.25 125 GLY A N 1
ATOM 959 C CA . GLY A 1 125 ? -13.451 -11.207 23.122 1.00 86.25 125 GLY A CA 1
ATOM 960 C C . GLY A 1 125 ? -13.222 -10.120 24.178 1.00 86.25 125 GLY A C 1
ATOM 961 O O . GLY A 1 125 ? -14.141 -9.361 24.483 1.00 86.25 125 GLY A O 1
ATOM 962 N N . GLU A 1 126 ? -11.999 -9.987 24.706 1.00 90.56 126 GLU A N 1
ATOM 963 C CA . GLU A 1 126 ? -11.650 -8.845 25.558 1.00 90.56 126 GLU A CA 1
ATOM 964 C C . GLU A 1 126 ? -11.713 -7.548 24.757 1.00 90.56 126 GLU A C 1
ATOM 966 O O . GLU A 1 126 ? -12.353 -6.602 25.222 1.00 90.56 126 GLU A O 1
ATOM 971 N N . LEU A 1 127 ? -11.143 -7.522 23.540 1.00 88.69 127 LEU A N 1
ATOM 972 C CA . LEU A 1 127 ? -11.204 -6.348 22.664 1.00 88.69 127 LEU A CA 1
ATOM 973 C C . LEU A 1 127 ? -12.645 -5.844 22.534 1.00 88.69 127 LEU A C 1
ATOM 975 O O . LEU A 1 127 ? -12.870 -4.646 22.694 1.00 88.69 127 LEU A O 1
ATOM 979 N N . ASP A 1 128 ? -13.627 -6.724 22.302 1.00 85.12 128 ASP A N 1
ATOM 980 C CA . ASP A 1 128 ? -15.054 -6.387 22.099 1.00 85.12 128 ASP A CA 1
ATOM 981 C C . ASP A 1 128 ? -15.693 -5.573 23.237 1.00 85.12 128 ASP A C 1
ATOM 983 O O . ASP A 1 128 ? -16.684 -4.867 23.020 1.00 85.12 128 ASP A O 1
ATOM 987 N N . THR A 1 129 ? -15.113 -5.638 24.435 1.00 86.19 129 THR A N 1
ATOM 988 C CA . THR A 1 129 ? -15.569 -4.902 25.624 1.00 86.19 129 THR A CA 1
ATOM 989 C C . THR A 1 129 ? -14.703 -3.690 25.959 1.00 86.19 129 THR A C 1
ATOM 991 O O . THR A 1 129 ? -15.103 -2.845 26.765 1.00 86.19 129 THR A O 1
ATOM 994 N N . LEU A 1 130 ? -13.519 -3.590 25.352 1.00 86.81 130 LEU A N 1
ATOM 995 C CA . LEU A 1 130 ? -12.578 -2.523 25.639 1.00 86.81 130 LEU A CA 1
ATOM 996 C C . LEU A 1 130 ? -13.039 -1.195 25.045 1.00 86.81 130 LEU A C 1
ATOM 998 O O . LEU A 1 130 ? -13.499 -1.091 23.906 1.00 86.81 130 LEU A O 1
ATOM 1002 N N . LYS A 1 131 ? -12.835 -0.151 25.845 1.00 88.94 131 LYS A N 1
ATOM 1003 C CA . LYS A 1 131 ? -12.749 1.224 25.358 1.00 88.94 131 LYS A CA 1
ATOM 1004 C C . LYS A 1 131 ? -11.357 1.465 24.770 1.00 88.94 131 LYS A C 1
ATOM 1006 O O . LYS A 1 131 ? -10.484 0.603 24.819 1.00 88.94 131 LYS A O 1
ATOM 1011 N N . ASN A 1 132 ? -11.151 2.679 24.279 1.00 94.44 132 ASN A N 1
ATOM 1012 C CA . ASN A 1 132 ? -9.837 3.186 23.913 1.00 94.44 132 ASN A CA 1
ATOM 1013 C C . ASN A 1 132 ? -8.797 2.896 25.013 1.00 94.44 132 ASN A C 1
ATOM 1015 O O . ASN A 1 132 ? -9.060 3.109 26.202 1.00 94.44 132 ASN A O 1
ATOM 1019 N N . ILE A 1 133 ? -7.629 2.391 24.621 1.00 96.31 133 ILE A N 1
ATOM 1020 C CA . ILE A 1 133 ? -6.612 1.876 25.546 1.00 96.31 133 ILE A CA 1
ATOM 1021 C C . ILE A 1 133 ? -5.204 2.288 25.109 1.00 96.31 133 ILE A C 1
ATOM 1023 O O . ILE A 1 133 ? -4.889 2.337 23.919 1.00 96.31 133 ILE A O 1
ATOM 1027 N N . ILE A 1 134 ? -4.358 2.589 26.090 1.00 97.75 134 ILE A N 1
ATOM 1028 C CA . ILE A 1 134 ? -2.919 2.797 25.942 1.00 97.75 134 ILE A CA 1
ATOM 1029 C C . ILE A 1 134 ? -2.218 1.691 26.727 1.00 97.75 134 ILE A C 1
ATOM 1031 O O . ILE A 1 134 ? -2.466 1.527 27.918 1.00 97.75 134 ILE A O 1
ATOM 1035 N N . ILE A 1 135 ? -1.345 0.944 26.062 1.00 98.00 135 ILE A N 1
ATOM 1036 C CA . ILE A 1 135 ? -0.516 -0.109 26.649 1.00 98.00 135 ILE A CA 1
ATOM 1037 C C . ILE A 1 135 ? 0.928 0.374 26.596 1.00 98.00 135 ILE A C 1
ATOM 1039 O O . ILE A 1 135 ? 1.423 0.689 25.512 1.00 98.00 135 ILE A O 1
ATOM 1043 N N . THR A 1 136 ? 1.599 0.474 27.746 1.00 98.12 136 THR A N 1
ATOM 1044 C CA . THR A 1 136 ? 2.961 1.039 27.805 1.00 98.12 136 THR A CA 1
ATOM 1045 C C . THR A 1 136 ? 4.037 0.057 27.335 1.00 98.12 136 THR A C 1
ATOM 1047 O O . THR A 1 136 ? 5.076 0.494 26.843 1.00 98.12 136 THR A O 1
ATOM 1050 N N . GLY A 1 137 ? 3.781 -1.253 27.423 1.00 98.19 137 GLY A N 1
ATOM 1051 C CA . GLY A 1 137 ? 4.651 -2.314 26.912 1.00 98.19 137 GLY A CA 1
ATOM 1052 C C . GLY A 1 137 ? 4.166 -2.945 25.604 1.00 98.19 137 GLY A C 1
ATOM 1053 O O . GLY A 1 137 ? 3.523 -2.302 24.771 1.00 98.19 137 GLY A O 1
ATOM 1054 N N . ASP A 1 138 ? 4.504 -4.221 25.426 1.00 98.56 138 ASP A N 1
ATOM 1055 C CA . ASP A 1 138 ? 4.116 -5.022 24.264 1.00 98.56 138 ASP A CA 1
ATOM 1056 C C . ASP A 1 138 ? 2.640 -5.448 24.349 1.00 98.56 138 ASP A C 1
ATOM 1058 O O . ASP A 1 138 ? 2.138 -5.805 25.419 1.00 98.56 138 ASP A O 1
ATOM 1062 N N . LEU A 1 139 ? 1.954 -5.466 23.205 1.00 98.44 139 LEU A N 1
ATOM 1063 C CA . LEU A 1 139 ? 0.610 -6.025 23.065 1.00 98.44 139 LEU A CA 1
ATOM 1064 C C . LEU A 1 139 ? 0.666 -7.300 22.223 1.00 98.44 139 LEU A C 1
ATOM 1066 O O . LEU A 1 139 ? 1.127 -7.280 21.084 1.00 98.44 139 LEU A O 1
ATOM 1070 N N . ARG A 1 140 ? 0.114 -8.386 22.761 1.00 98.38 140 ARG A N 1
ATOM 1071 C CA . ARG A 1 140 ? -0.174 -9.622 22.035 1.00 98.38 140 ARG A CA 1
ATOM 1072 C C . ARG A 1 140 ? -1.681 -9.798 21.885 1.00 98.38 140 ARG A C 1
ATOM 1074 O O . ARG A 1 140 ? -2.408 -9.663 22.866 1.00 98.38 140 ARG A O 1
ATOM 1081 N N . ILE A 1 141 ? -2.153 -10.081 20.679 1.00 97.00 141 ILE A N 1
ATOM 1082 C CA . ILE A 1 141 ? -3.559 -10.371 20.397 1.00 97.00 141 ILE A CA 1
ATOM 1083 C C . ILE A 1 141 ? -3.657 -11.810 19.912 1.00 97.00 141 ILE A C 1
ATOM 1085 O O . ILE A 1 141 ? -2.981 -12.164 18.948 1.00 97.00 141 ILE A O 1
ATOM 1089 N N . ASN A 1 142 ? -4.475 -12.627 20.577 1.00 95.44 142 ASN A N 1
ATOM 1090 C CA . ASN A 1 142 ? -4.533 -14.058 20.303 1.00 95.44 142 ASN A CA 1
ATOM 1091 C C . ASN A 1 142 ? -5.948 -14.641 20.386 1.00 95.44 142 ASN A C 1
ATOM 1093 O O . ASN A 1 142 ? -6.658 -14.468 21.378 1.00 95.44 142 ASN A O 1
ATOM 1097 N N . GLY A 1 143 ? -6.334 -15.395 19.358 1.00 90.44 143 GLY A N 1
ATOM 1098 C CA . GLY A 1 143 ? -7.573 -16.174 19.325 1.00 90.44 143 GLY A CA 1
ATOM 1099 C C . GLY A 1 143 ? -8.586 -15.695 18.287 1.00 90.44 143 GLY A C 1
ATOM 1100 O O . GLY A 1 143 ? -8.310 -14.843 17.453 1.00 90.44 143 GLY A O 1
ATOM 1101 N N . ILE A 1 144 ? -9.789 -16.259 18.333 1.00 82.88 144 ILE A N 1
ATOM 1102 C CA . ILE A 1 144 ? -10.850 -16.004 17.351 1.00 82.88 144 ILE A CA 1
ATOM 1103 C C . ILE A 1 144 ? -11.954 -15.187 18.030 1.00 82.88 144 ILE A C 1
ATOM 1105 O O . ILE A 1 144 ? -12.457 -15.591 19.078 1.00 82.88 144 ILE A O 1
ATOM 1109 N N . GLY A 1 145 ? -12.367 -14.055 17.453 1.00 69.00 145 GLY A N 1
ATOM 1110 C CA . GLY A 1 145 ? -13.549 -13.328 17.930 1.00 69.00 145 GLY A CA 1
ATOM 1111 C C . GLY A 1 145 ? -13.908 -12.090 17.108 1.00 69.00 145 GLY A C 1
ATOM 1112 O O . GLY A 1 145 ? -13.407 -11.896 16.004 1.00 69.00 145 GLY A O 1
ATOM 1113 N N . GLY A 1 146 ? -14.850 -11.285 17.611 1.00 60.72 146 GLY A N 1
ATOM 1114 C CA . GLY A 1 146 ? -15.466 -10.186 16.858 1.00 60.72 146 GLY A CA 1
ATOM 1115 C C . GLY A 1 146 ? -16.763 -10.552 16.120 1.00 60.72 146 GLY A C 1
ATOM 1116 O O . GLY A 1 146 ? -17.143 -9.867 15.176 1.00 60.72 146 GLY A O 1
ATOM 1117 N N . SER A 1 147 ? -17.477 -11.614 16.521 1.00 56.19 147 SER A N 1
ATOM 1118 C CA . SER A 1 147 ? -18.796 -11.930 15.930 1.00 56.19 147 SER A CA 1
ATOM 1119 C C . SER A 1 147 ? -19.879 -10.927 16.325 1.00 56.19 147 SER A C 1
ATOM 1121 O O . SER A 1 147 ? -20.895 -10.799 15.638 1.00 56.19 147 SER A O 1
ATOM 1123 N N . LYS A 1 148 ? -19.677 -10.212 17.440 1.00 57.72 148 LYS A N 1
ATOM 1124 C CA . LYS A 1 148 ? -20.570 -9.144 17.860 1.00 57.72 148 LYS A CA 1
ATOM 1125 C C . LYS A 1 148 ? -20.079 -7.845 17.280 1.00 57.72 148 LYS A C 1
ATOM 1127 O O . LYS A 1 148 ? -19.015 -7.330 17.598 1.00 57.72 148 LYS A O 1
ATOM 1132 N N . VAL A 1 149 ? -20.934 -7.344 16.422 1.00 56.78 149 VAL A N 1
ATOM 1133 C CA . VAL A 1 149 ? -20.782 -6.159 15.624 1.00 56.78 149 VAL A CA 1
ATOM 1134 C C . VAL A 1 149 ? -20.841 -4.903 16.512 1.00 56.78 149 VAL A C 1
ATOM 1136 O O . VAL A 1 149 ? -21.796 -4.135 16.487 1.00 56.78 149 VAL A O 1
ATOM 1139 N N . ASN A 1 150 ? -19.851 -4.733 17.387 1.00 57.06 150 ASN A N 1
ATOM 1140 C CA . ASN A 1 150 ? -19.766 -3.595 18.288 1.00 57.06 150 ASN A CA 1
ATOM 1141 C C . ASN A 1 150 ? -18.934 -2.505 17.601 1.00 57.06 150 ASN A C 1
ATOM 1143 O O . ASN A 1 150 ? -17.705 -2.541 17.580 1.00 57.06 150 ASN A O 1
ATOM 1147 N N . TYR A 1 151 ? -19.625 -1.562 16.963 1.00 62.50 151 TYR A N 1
ATOM 1148 C CA . TYR A 1 151 ? -19.045 -0.597 16.023 1.00 62.50 151 TYR A CA 1
ATOM 1149 C C . TYR A 1 151 ? -18.428 0.649 16.668 1.00 62.50 151 TYR A C 1
ATOM 1151 O O . TYR A 1 151 ? -18.302 1.698 16.032 1.00 62.50 151 TYR A O 1
ATOM 1159 N N . THR A 1 152 ? -18.044 0.588 17.940 1.00 71.00 152 THR A N 1
ATOM 1160 C CA . THR A 1 152 ? -17.248 1.679 18.500 1.00 71.00 152 THR A CA 1
ATOM 1161 C C . THR A 1 152 ? -15.823 1.548 17.982 1.00 71.00 152 THR A C 1
ATOM 1163 O O . THR A 1 152 ? -15.174 0.524 18.211 1.00 71.00 152 THR A O 1
ATOM 1166 N N . ASN A 1 153 ? -15.353 2.590 17.295 1.00 84.19 153 ASN A N 1
ATOM 1167 C CA . ASN A 1 153 ? -13.990 2.697 16.788 1.00 84.19 153 ASN A CA 1
ATOM 1168 C C . ASN A 1 153 ? -12.984 2.521 17.934 1.00 84.19 153 ASN A C 1
ATOM 1170 O O . ASN A 1 153 ? -12.829 3.428 18.752 1.00 84.19 153 ASN A O 1
ATOM 1174 N N . LEU A 1 154 ? -12.351 1.351 18.021 1.00 91.75 154 LEU A N 1
ATOM 1175 C CA . LEU A 1 154 ? -11.397 1.062 19.084 1.00 91.75 154 LEU A CA 1
ATOM 1176 C C . LEU A 1 154 ? -10.033 1.606 18.704 1.00 91.75 154 LEU A C 1
ATOM 1178 O O . LEU A 1 154 ? -9.420 1.141 17.745 1.00 91.75 154 LEU A O 1
ATOM 1182 N N . LYS A 1 155 ? -9.548 2.553 19.503 1.00 95.50 155 LYS A N 1
ATOM 1183 C CA . LYS A 1 155 ? -8.191 3.073 19.385 1.00 95.50 155 LYS A CA 1
ATOM 1184 C C . LYS A 1 155 ? -7.280 2.398 20.399 1.00 95.50 155 LYS A C 1
ATOM 1186 O O . LYS A 1 155 ? -7.531 2.459 21.604 1.00 95.50 155 LYS A O 1
ATOM 1191 N N . ILE A 1 156 ? -6.212 1.784 19.906 1.00 96.44 156 ILE A N 1
ATOM 1192 C CA . ILE A 1 156 ? -5.178 1.144 20.716 1.00 96.44 156 ILE A CA 1
ATOM 1193 C C . ILE A 1 156 ? -3.863 1.869 20.459 1.00 96.44 156 ILE A C 1
ATOM 1195 O O . ILE A 1 156 ? -3.396 1.949 19.322 1.00 96.44 156 ILE A O 1
ATOM 1199 N N . LYS A 1 157 ? -3.233 2.361 21.522 1.00 98.00 157 LYS A N 1
ATOM 1200 C CA . LYS A 1 157 ? -1.841 2.807 21.493 1.00 98.00 157 LYS A CA 1
ATOM 1201 C C . LYS A 1 157 ? -0.967 1.751 22.162 1.00 98.00 157 LYS A C 1
ATOM 1203 O O . 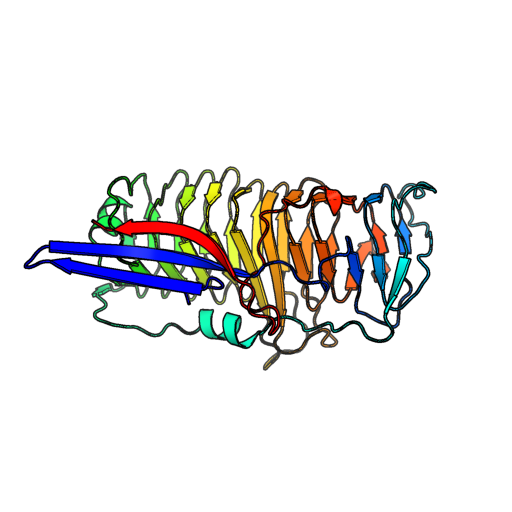LYS A 1 157 ? -1.237 1.375 23.296 1.00 98.00 157 LYS A O 1
ATOM 1208 N N . VAL A 1 158 ? 0.074 1.298 21.473 1.00 98.44 158 VAL A N 1
ATOM 1209 C CA . VAL A 1 158 ? 1.057 0.324 21.963 1.00 98.44 158 VAL A CA 1
ATOM 1210 C C . VAL A 1 158 ? 2.427 1.000 22.016 1.00 98.44 158 VAL A C 1
ATOM 1212 O O . VAL A 1 158 ? 2.921 1.466 20.987 1.00 98.44 158 VAL A O 1
ATOM 1215 N N . GLY A 1 159 ? 3.017 1.082 23.210 1.00 98.19 159 GLY A N 1
ATOM 1216 C CA . GLY A 1 159 ? 4.357 1.637 23.429 1.00 98.19 159 GLY A CA 1
ATOM 1217 C C . GLY A 1 159 ? 5.482 0.672 23.038 1.00 98.19 159 GLY A C 1
ATOM 1218 O O . GLY A 1 159 ? 6.561 1.096 22.624 1.00 98.19 159 GLY A O 1
ATOM 1219 N N . GLY A 1 160 ? 5.224 -0.632 23.131 1.00 98.25 160 GLY A N 1
ATOM 1220 C CA . GLY A 1 160 ? 6.121 -1.695 22.697 1.00 98.25 160 GLY A CA 1
ATOM 1221 C C . GLY A 1 160 ? 5.827 -2.201 21.285 1.00 98.25 160 GLY A C 1
ATOM 1222 O O . GLY A 1 160 ? 5.477 -1.441 20.379 1.00 98.25 160 GLY A O 1
ATOM 1223 N N . LYS A 1 161 ? 6.024 -3.505 21.091 1.00 98.62 161 LYS A N 1
ATOM 1224 C CA . LYS A 1 161 ? 5.700 -4.253 19.872 1.00 98.62 161 LYS A CA 1
ATOM 1225 C C . LYS A 1 161 ? 4.249 -4.725 19.886 1.00 98.62 161 LYS A C 1
ATOM 1227 O O . LYS A 1 161 ? 3.693 -5.023 20.942 1.00 98.62 161 LYS A O 1
ATOM 1232 N N . LEU A 1 162 ? 3.671 -4.850 18.696 1.00 98.69 162 LEU A N 1
ATOM 1233 C CA . LEU A 1 162 ? 2.378 -5.492 18.481 1.00 98.69 162 LEU A CA 1
ATOM 1234 C C . LEU A 1 162 ? 2.588 -6.867 17.849 1.00 98.69 162 LEU A C 1
ATOM 1236 O O . LEU A 1 162 ? 3.193 -6.960 16.783 1.00 98.69 162 LEU A O 1
ATOM 1240 N N . PHE A 1 163 ? 2.033 -7.899 18.470 1.00 98.62 163 PHE A N 1
ATOM 1241 C CA . PHE A 1 163 ? 1.971 -9.257 17.940 1.00 98.62 163 PHE A CA 1
ATOM 1242 C C . PHE A 1 163 ? 0.507 -9.640 17.731 1.00 98.62 163 PHE A C 1
ATOM 1244 O O . PHE A 1 163 ? -0.287 -9.567 18.668 1.00 98.62 163 PHE A O 1
ATOM 1251 N N . ILE A 1 164 ? 0.145 -10.035 16.515 1.00 98.25 164 ILE A N 1
ATOM 1252 C CA . ILE A 1 164 ? -1.152 -10.642 16.210 1.00 98.25 164 ILE A CA 1
ATOM 1253 C C . ILE A 1 164 ? -0.863 -12.100 15.884 1.00 98.25 164 ILE A C 1
ATOM 1255 O O . ILE A 1 164 ? -0.290 -12.385 14.837 1.00 98.25 164 ILE A O 1
ATOM 1259 N N . ASP A 1 165 ? -1.181 -12.984 16.828 1.00 98.31 165 ASP A N 1
ATOM 1260 C CA . ASP A 1 165 ? -0.745 -14.379 16.818 1.00 98.31 165 ASP A CA 1
ATOM 1261 C C . ASP A 1 165 ? -1.410 -15.200 15.720 1.00 98.31 165 ASP A C 1
ATOM 1263 O O . ASP A 1 165 ? -2.517 -14.889 15.276 1.00 98.31 165 ASP A O 1
ATOM 1267 N N . GLU A 1 166 ? -0.760 -16.301 15.350 1.00 97.88 166 GLU A N 1
ATOM 1268 C CA . GLU A 1 166 ? -1.234 -17.205 14.309 1.00 97.88 166 GLU A CA 1
ATOM 1269 C C . GLU A 1 166 ? -2.694 -17.633 14.518 1.00 97.88 166 GLU A C 1
ATOM 1271 O O . GLU A 1 166 ? -3.129 -17.956 15.627 1.00 97.88 166 GLU A O 1
ATOM 1276 N N . GLY A 1 167 ? -3.458 -17.623 13.423 1.00 95.31 167 GLY A N 1
ATOM 1277 C CA . GLY A 1 167 ? -4.869 -18.011 13.421 1.00 95.31 167 GLY A CA 1
ATOM 1278 C C . GLY A 1 167 ? -5.810 -17.006 14.093 1.00 95.31 167 GLY A C 1
ATOM 1279 O O . GLY A 1 167 ? -7.000 -17.293 14.234 1.00 95.31 167 GLY A O 1
ATOM 1280 N N . THR A 1 168 ? -5.311 -15.840 14.518 1.00 96.62 168 THR A N 1
ATOM 1281 C CA . THR A 1 168 ? -6.155 -14.805 15.123 1.00 96.62 168 THR A CA 1
ATOM 1282 C C . THR A 1 168 ? -7.134 -14.232 14.099 1.00 96.62 168 THR A C 1
ATOM 1284 O O . THR A 1 168 ? -6.752 -13.916 12.973 1.00 96.62 168 THR A O 1
ATOM 1287 N N . GLU A 1 169 ? -8.394 -14.045 14.499 1.00 95.88 169 GLU A N 1
ATOM 1288 C CA . GLU A 1 169 ? -9.404 -13.363 13.681 1.00 95.88 169 GLU A CA 1
ATOM 1289 C C . GLU A 1 169 ? -9.882 -12.077 14.366 1.00 95.88 169 GLU A C 1
ATOM 1291 O O . GLU A 1 169 ? -10.370 -12.106 15.497 1.00 95.88 169 GLU A O 1
ATOM 1296 N N . LEU A 1 170 ? -9.765 -10.952 13.657 1.00 93.88 170 LEU A N 1
ATOM 1297 C CA . LEU A 1 170 ? -10.148 -9.613 14.099 1.00 93.88 170 LEU A CA 1
ATOM 1298 C C . LEU A 1 170 ? -11.145 -9.006 13.113 1.00 93.88 170 LEU A C 1
ATOM 1300 O O . LEU A 1 170 ? -10.752 -8.488 12.073 1.00 93.88 170 LEU A O 1
ATOM 1304 N N . ARG A 1 171 ? -12.442 -9.046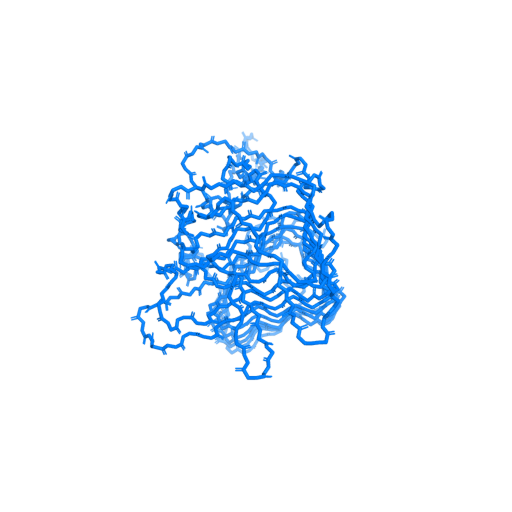 13.437 1.00 90.62 171 ARG A N 1
ATOM 1305 C CA . ARG A 1 171 ? -13.523 -8.595 12.533 1.00 90.62 171 ARG A CA 1
ATOM 1306 C C . ARG A 1 171 ? -14.211 -7.307 12.976 1.00 90.62 171 ARG A C 1
ATOM 1308 O O . ARG A 1 171 ? -15.431 -7.172 12.909 1.00 90.62 171 ARG A O 1
ATOM 1315 N N . ARG A 1 172 ? -13.434 -6.345 13.462 1.00 86.75 172 ARG A N 1
ATOM 1316 C CA . ARG A 1 172 ? -13.961 -5.102 14.034 1.00 86.75 172 ARG A CA 1
ATOM 1317 C C . ARG A 1 172 ? -13.178 -3.899 13.558 1.00 86.75 172 ARG A C 1
ATOM 1319 O O . ARG A 1 172 ? -11.991 -3.996 13.273 1.00 86.75 172 ARG A O 1
ATOM 1326 N N . GLU A 1 173 ? -13.836 -2.748 13.558 1.00 89.75 173 GLU A N 1
ATOM 1327 C CA . GLU A 1 173 ? -13.147 -1.503 13.256 1.00 89.75 173 GLU A CA 1
ATOM 1328 C C . GLU A 1 173 ? -12.156 -1.141 14.372 1.00 89.75 173 GLU A C 1
ATOM 1330 O O . GLU A 1 173 ? -12.533 -1.060 15.550 1.00 89.75 173 GLU A O 1
ATOM 1335 N N . MET A 1 174 ? -10.890 -0.952 14.000 1.00 93.12 174 MET A N 1
ATOM 1336 C CA . MET A 1 174 ? -9.821 -0.615 14.937 1.00 93.12 174 MET A CA 1
ATOM 1337 C C . MET A 1 174 ? -8.752 0.287 14.320 1.00 93.12 174 MET A C 1
ATOM 1339 O O . MET A 1 174 ? -8.403 0.170 13.146 1.00 93.12 174 MET A O 1
ATOM 1343 N N . GLU A 1 175 ? -8.189 1.150 15.156 1.00 96.06 175 GLU A N 1
ATOM 1344 C CA . GLU A 1 175 ? -7.024 1.972 14.851 1.00 96.06 175 GLU A CA 1
ATOM 1345 C C . GLU A 1 175 ? -5.921 1.631 15.855 1.00 96.06 175 GLU A C 1
ATOM 1347 O O . GLU A 1 175 ? -6.056 1.889 17.054 1.00 96.06 175 GLU A O 1
ATOM 1352 N N . ILE A 1 176 ? -4.831 1.034 15.377 1.00 97.50 176 ILE A N 1
ATOM 1353 C CA . ILE A 1 176 ? -3.697 0.642 16.209 1.00 97.50 176 ILE A CA 1
ATOM 1354 C C . ILE A 1 176 ? -2.483 1.496 15.863 1.00 97.50 176 ILE A C 1
ATOM 1356 O O . ILE A 1 176 ? -1.983 1.483 14.740 1.00 97.50 176 ILE A O 1
ATOM 1360 N N . TYR A 1 177 ? -1.977 2.204 16.865 1.00 98.31 177 TYR A N 1
ATOM 1361 C CA . TYR A 1 177 ? -0.762 3.001 16.788 1.00 98.31 177 TYR A CA 1
ATOM 1362 C C . TYR A 1 177 ? 0.325 2.298 17.593 1.00 98.31 177 TYR A C 1
ATOM 1364 O O . TYR A 1 177 ? 0.194 2.154 18.805 1.00 98.31 177 TYR A O 1
ATOM 1372 N N . CYS A 1 178 ? 1.408 1.886 16.947 1.00 98.31 178 CYS A N 1
ATOM 1373 C CA . CYS A 1 178 ? 2.482 1.113 17.565 1.00 98.31 178 CYS A CA 1
ATOM 1374 C C . CYS A 1 178 ? 3.808 1.880 17.479 1.00 98.31 178 CYS A C 1
ATOM 1376 O O . CYS A 1 178 ? 4.214 2.310 16.400 1.00 98.31 178 CYS A O 1
ATOM 1378 N N . ASP A 1 179 ? 4.491 2.081 18.606 1.00 97.81 179 ASP A N 1
ATOM 1379 C CA . ASP A 1 179 ? 5.789 2.774 18.619 1.00 97.81 179 ASP A CA 1
ATOM 1380 C C . ASP A 1 179 ? 6.933 1.891 18.101 1.00 97.81 179 ASP A C 1
ATOM 1382 O O . ASP A 1 179 ? 7.901 2.398 17.526 1.00 97.81 179 ASP A O 1
ATOM 1386 N N . SER A 1 180 ? 6.803 0.567 18.240 1.00 98.06 180 SER A N 1
ATOM 1387 C CA . SER A 1 180 ? 7.773 -0.416 17.750 1.00 98.06 180 SER A CA 1
ATOM 1388 C C . SER A 1 180 ? 7.218 -1.259 16.596 1.00 98.06 180 SER A C 1
ATOM 1390 O O . SER A 1 180 ? 6.253 -0.882 15.937 1.00 98.06 180 SER A O 1
ATOM 1392 N N . ALA A 1 181 ? 7.875 -2.376 16.285 1.00 98.50 181 ALA A N 1
ATOM 1393 C CA . ALA A 1 181 ? 7.502 -3.259 15.184 1.00 98.50 181 ALA A CA 1
ATOM 1394 C C . ALA A 1 181 ? 6.127 -3.919 15.382 1.00 98.50 181 ALA A C 1
ATOM 1396 O O . ALA A 1 181 ? 5.713 -4.194 16.509 1.00 98.50 181 ALA A O 1
ATOM 1397 N N . VAL A 1 182 ? 5.469 -4.204 14.259 1.00 98.81 182 VAL A N 1
ATOM 1398 C CA . VAL A 1 182 ? 4.229 -4.979 14.192 1.00 98.81 182 VAL A CA 1
ATOM 1399 C C . VAL A 1 182 ? 4.517 -6.310 13.506 1.00 98.81 182 VAL A C 1
ATOM 1401 O O . VAL A 1 182 ? 5.021 -6.321 12.383 1.00 98.81 182 VAL A O 1
ATOM 1404 N N . ALA A 1 183 ? 4.161 -7.409 14.159 1.00 98.75 183 ALA A N 1
ATOM 1405 C CA . ALA A 1 183 ? 4.187 -8.749 13.596 1.00 98.75 183 ALA A CA 1
ATOM 1406 C C . ALA A 1 183 ? 2.754 -9.282 13.487 1.00 98.75 183 ALA A C 1
ATOM 1408 O O . ALA A 1 183 ? 2.073 -9.468 14.495 1.00 98.75 183 ALA A O 1
ATOM 1409 N N . ILE A 1 184 ? 2.295 -9.487 12.255 1.00 98.75 184 ILE A N 1
ATOM 1410 C CA . ILE A 1 184 ? 1.082 -10.235 11.934 1.00 98.75 184 ILE A CA 1
ATOM 1411 C C . ILE A 1 184 ? 1.554 -11.633 11.550 1.00 98.75 184 ILE A C 1
ATOM 1413 O O . ILE A 1 184 ? 2.165 -11.805 10.497 1.00 98.75 184 ILE A O 1
ATOM 1417 N N . GLU A 1 185 ? 1.345 -12.597 12.439 1.00 98.56 185 GLU A N 1
ATOM 1418 C CA . GLU A 1 185 ? 1.775 -13.983 12.253 1.00 98.56 185 GLU A CA 1
ATOM 1419 C C . GLU A 1 185 ? 0.953 -14.684 11.148 1.00 98.56 185 GLU A C 1
ATOM 1421 O O . GLU A 1 185 ? -0.019 -14.116 10.641 1.00 98.56 185 GLU A O 1
ATOM 1426 N N . PRO A 1 186 ? 1.338 -15.899 10.716 1.00 98.62 186 PRO A N 1
ATOM 1427 C CA . PRO A 1 186 ? 0.630 -16.625 9.665 1.00 98.62 186 PRO A CA 1
ATOM 1428 C C . PRO A 1 186 ? -0.865 -16.841 9.928 1.00 98.62 186 PRO A C 1
ATOM 1430 O O . PRO A 1 186 ? -1.322 -16.914 11.067 1.00 98.62 186 PRO A O 1
ATOM 1433 N N . ASN A 1 187 ? -1.632 -17.025 8.852 1.00 98.06 187 ASN A N 1
ATOM 1434 C CA . ASN A 1 187 ? -3.047 -17.412 8.893 1.00 98.06 187 ASN A CA 1
ATOM 1435 C C . ASN A 1 187 ? -3.951 -16.456 9.698 1.00 98.06 187 ASN A C 1
ATOM 1437 O O . ASN A 1 187 ? -5.015 -16.855 10.176 1.00 98.06 187 ASN A O 1
ATOM 1441 N N . VAL A 1 188 ? -3.540 -15.198 9.866 1.00 98.06 188 VAL A N 1
ATOM 1442 C CA . VAL A 1 188 ? -4.322 -14.181 10.571 1.00 98.06 188 VAL A CA 1
ATOM 1443 C C . VAL A 1 188 ? -5.376 -13.587 9.641 1.00 98.06 188 VAL A C 1
ATOM 1445 O O . VAL A 1 188 ? -5.105 -13.300 8.474 1.00 98.06 188 VAL A O 1
ATOM 1448 N N . LYS A 1 189 ? -6.579 -13.336 10.166 1.00 97.88 189 LYS A N 1
ATOM 1449 C CA . LYS A 1 189 ? -7.628 -12.597 9.453 1.00 97.88 189 LYS A CA 1
ATOM 1450 C C . LYS A 1 189 ? -7.896 -11.263 10.121 1.00 97.88 189 LYS A C 1
ATOM 1452 O O . LYS A 1 189 ? -8.267 -11.222 11.293 1.00 97.88 189 LYS A O 1
ATOM 1457 N N . ILE A 1 190 ? -7.750 -10.175 9.375 1.00 96.81 190 ILE A N 1
ATOM 1458 C CA . ILE A 1 190 ? -8.025 -8.822 9.868 1.00 96.81 190 ILE A CA 1
ATOM 1459 C C . ILE A 1 190 ? -9.005 -8.147 8.928 1.00 96.81 190 ILE A C 1
ATOM 1461 O O . ILE A 1 190 ? -8.755 -8.026 7.732 1.00 96.81 190 ILE A O 1
ATOM 1465 N N . GLU A 1 191 ? -10.093 -7.639 9.484 1.00 94.44 191 GLU A N 1
ATOM 1466 C CA . GLU A 1 191 ? -11.035 -6.799 8.771 1.00 94.44 191 GLU A CA 1
ATOM 1467 C C . GLU A 1 191 ? -11.109 -5.432 9.445 1.00 94.44 191 GLU A C 1
ATOM 1469 O O . GLU A 1 191 ? -11.274 -5.344 10.660 1.00 94.44 191 GLU A O 1
ATOM 1474 N N . ASN A 1 192 ? -11.092 -4.365 8.645 1.00 92.19 192 ASN A N 1
ATOM 1475 C CA . ASN A 1 192 ? -11.435 -3.004 9.083 1.00 92.19 192 ASN A CA 1
ATOM 1476 C C . ASN A 1 192 ? -10.413 -2.376 10.040 1.00 92.19 192 ASN A C 1
ATOM 1478 O O . ASN A 1 192 ? -10.783 -1.662 10.971 1.00 92.19 192 ASN A O 1
ATOM 1482 N N . ALA A 1 193 ? -9.127 -2.623 9.808 1.00 95.25 193 ALA A N 1
ATOM 1483 C CA . ALA A 1 193 ? -8.066 -2.115 10.665 1.00 95.25 193 ALA A CA 1
ATOM 1484 C C . ALA A 1 193 ? -7.210 -1.055 9.970 1.00 95.25 193 ALA A C 1
ATOM 1486 O O . ALA A 1 193 ? -6.781 -1.219 8.829 1.00 95.25 193 ALA A O 1
ATOM 1487 N N . MET A 1 194 ? -6.881 -0.002 10.707 1.00 97.25 194 MET A N 1
ATOM 1488 C CA . MET A 1 194 ? -5.730 0.842 10.418 1.00 97.25 194 MET A CA 1
ATOM 1489 C C . MET A 1 194 ? -4.622 0.501 11.409 1.00 97.25 194 MET A C 1
ATOM 1491 O O . MET A 1 194 ? -4.840 0.573 12.615 1.00 97.25 194 MET A O 1
ATOM 1495 N N . ILE A 1 195 ? -3.432 0.169 10.916 1.00 98.44 195 ILE A N 1
ATOM 1496 C CA . ILE A 1 195 ? -2.261 -0.102 11.753 1.00 98.44 195 ILE A CA 1
ATOM 1497 C C . ILE A 1 195 ? -1.126 0.814 11.309 1.00 98.44 195 ILE A C 1
ATOM 1499 O O . ILE A 1 195 ? -0.716 0.779 10.150 1.00 98.44 195 ILE A O 1
ATOM 1503 N N . ALA A 1 196 ? -0.611 1.628 12.228 1.00 98.50 196 ALA A N 1
ATOM 1504 C CA . ALA A 1 196 ? 0.459 2.582 11.967 1.00 98.50 196 ALA A CA 1
ATOM 1505 C C . ALA A 1 196 ? 1.646 2.370 12.915 1.00 98.50 196 ALA A C 1
ATOM 1507 O O . ALA A 1 196 ? 1.469 2.304 14.132 1.00 98.50 196 ALA A O 1
ATOM 1508 N N . THR A 1 197 ? 2.864 2.311 12.371 1.00 98.12 197 THR A N 1
ATOM 1509 C CA . THR A 1 197 ? 4.105 2.194 13.152 1.00 98.12 197 THR A CA 1
ATOM 1510 C C . THR A 1 197 ? 5.259 3.034 12.610 1.00 98.12 197 THR A C 1
ATOM 1512 O O . THR A 1 197 ? 5.452 3.167 11.404 1.00 98.12 197 THR A O 1
ATOM 1515 N N . ARG A 1 198 ? 6.102 3.556 13.511 1.00 95.88 198 ARG A N 1
ATOM 1516 C CA . ARG A 1 198 ? 7.385 4.197 13.154 1.00 95.88 198 ARG A CA 1
ATOM 1517 C C . ARG A 1 198 ? 8.539 3.196 12.956 1.00 95.88 198 ARG A C 1
ATOM 1519 O O . ARG A 1 198 ? 9.711 3.579 12.878 1.00 95.88 198 ARG A O 1
ATOM 1526 N N . SER A 1 199 ? 8.227 1.905 12.927 1.00 97.50 199 SER A N 1
ATOM 1527 C CA . SER A 1 199 ? 9.166 0.804 12.733 1.00 97.50 199 SER A CA 1
ATOM 1528 C C . SER A 1 199 ? 8.805 0.009 11.472 1.00 97.50 199 SER A C 1
ATOM 1530 O O . SER A 1 199 ? 8.491 0.621 10.458 1.00 97.50 199 SER A O 1
ATOM 1532 N N . GLY A 1 200 ? 8.940 -1.320 11.484 1.00 98.19 200 GLY A N 1
ATOM 1533 C CA . GLY A 1 200 ? 8.530 -2.213 10.399 1.00 98.19 200 GLY A CA 1
ATOM 1534 C C . GLY A 1 200 ? 7.230 -2.963 10.698 1.00 98.19 200 GLY A C 1
ATOM 1535 O O . GLY A 1 200 ? 6.894 -3.178 11.864 1.00 98.19 200 GLY A O 1
ATOM 1536 N N . ILE A 1 201 ? 6.540 -3.383 9.637 1.00 98.88 201 ILE A N 1
ATOM 1537 C CA . ILE A 1 201 ? 5.404 -4.311 9.675 1.00 98.88 201 ILE A CA 1
ATOM 1538 C C . ILE A 1 201 ? 5.801 -5.584 8.921 1.00 98.88 201 ILE A C 1
ATOM 1540 O O . ILE A 1 201 ? 6.302 -5.491 7.800 1.00 98.88 201 ILE A O 1
ATOM 1544 N N . SER A 1 202 ? 5.563 -6.754 9.509 1.00 98.81 202 SER A N 1
ATOM 1545 C CA . SER A 1 202 ? 5.645 -8.048 8.821 1.00 98.81 202 SER A CA 1
ATOM 1546 C C . SER A 1 202 ? 4.280 -8.728 8.793 1.00 98.81 202 SER A C 1
ATOM 1548 O O . SER A 1 202 ? 3.608 -8.780 9.822 1.00 98.81 202 SER A O 1
ATOM 1550 N N . VAL A 1 203 ? 3.887 -9.250 7.630 1.00 98.81 203 VAL A N 1
ATOM 1551 C CA . VAL A 1 203 ? 2.651 -10.016 7.423 1.00 98.81 203 VAL A CA 1
ATOM 1552 C C . VAL A 1 203 ? 3.008 -11.432 6.994 1.00 98.81 203 VAL A C 1
ATOM 1554 O O . VAL A 1 203 ? 3.648 -11.625 5.960 1.00 98.81 203 VAL A O 1
ATOM 1557 N N . GLY A 1 204 ? 2.623 -12.401 7.819 1.00 98.38 204 GLY A N 1
ATOM 1558 C CA . GLY A 1 204 ? 2.899 -13.814 7.618 1.00 98.38 204 GLY A CA 1
ATOM 1559 C C . GLY A 1 204 ? 1.999 -14.468 6.572 1.00 98.38 204 GLY A C 1
ATOM 1560 O O . GLY A 1 204 ? 0.888 -14.007 6.290 1.00 98.38 204 GLY A O 1
ATOM 1561 N N . GLN A 1 205 ? 2.486 -15.594 6.051 1.00 98.50 205 GLN A N 1
ATOM 1562 C CA . GLN A 1 205 ? 1.831 -16.419 5.034 1.00 98.50 205 GLN A CA 1
ATOM 1563 C C . GLN A 1 205 ? 0.383 -16.782 5.364 1.00 98.50 205 GLN A C 1
ATOM 1565 O O . GLN A 1 205 ? 0.030 -17.016 6.520 1.00 98.50 205 GLN A O 1
ATOM 1570 N N . GLY A 1 206 ? -0.459 -16.850 4.334 1.00 98.31 206 GLY A N 1
ATOM 1571 C CA . GLY A 1 206 ? -1.858 -17.258 4.458 1.00 98.31 206 GLY A CA 1
ATOM 1572 C C . GLY A 1 206 ? -2.765 -16.230 5.136 1.00 98.31 206 GLY A C 1
ATOM 1573 O O . GLY A 1 206 ? -3.955 -16.491 5.290 1.00 98.31 206 GLY A O 1
ATOM 1574 N N . SER A 1 207 ? -2.241 -15.068 5.539 1.00 98.62 207 SER A N 1
ATOM 1575 C CA . SER A 1 207 ? -3.055 -14.029 6.169 1.00 98.62 207 SER A CA 1
ATOM 1576 C C . SER A 1 207 ? -4.025 -13.394 5.171 1.00 98.62 207 SER A C 1
ATOM 1578 O O . SER A 1 207 ? -3.652 -13.081 4.038 1.00 98.62 207 SER A O 1
ATOM 1580 N N . GLU A 1 208 ? -5.260 -13.149 5.607 1.00 98.62 208 GLU A N 1
ATOM 1581 C CA . GLU A 1 208 ? -6.300 -12.476 4.827 1.00 98.62 208 GLU A CA 1
ATOM 1582 C C . GLU A 1 208 ? -6.658 -11.131 5.466 1.00 98.62 208 GLU A C 1
ATOM 1584 O O . GLU A 1 208 ? -7.174 -11.064 6.581 1.00 98.62 208 GLU A O 1
ATOM 1589 N N . LEU A 1 209 ? -6.413 -10.038 4.748 1.00 98.44 209 LEU A N 1
ATOM 1590 C CA . LEU A 1 209 ? -6.612 -8.683 5.254 1.00 98.44 209 LEU A CA 1
ATOM 1591 C C . LEU A 1 209 ? -7.620 -7.946 4.375 1.00 98.44 209 LEU A C 1
ATOM 1593 O O . LEU A 1 209 ? -7.398 -7.793 3.180 1.00 98.44 209 LEU A O 1
ATOM 1597 N N . GLN A 1 210 ? -8.733 -7.482 4.938 1.00 96.38 210 GLN A N 1
ATOM 1598 C CA . GLN A 1 210 ? -9.815 -6.834 4.193 1.00 96.38 210 GLN A CA 1
ATOM 1599 C C . GLN A 1 210 ? -10.141 -5.456 4.769 1.00 96.38 210 GLN A C 1
ATOM 1601 O O . GLN A 1 210 ? -10.305 -5.303 5.976 1.00 96.38 210 GLN A O 1
ATOM 1606 N N . TYR A 1 211 ? -10.265 -4.435 3.914 1.00 95.06 211 TYR A N 1
ATOM 1607 C CA . TYR A 1 211 ? -10.408 -3.040 4.364 1.00 95.06 211 TYR A CA 1
ATOM 1608 C C . TYR A 1 211 ? -9.276 -2.617 5.325 1.00 95.06 211 TYR A C 1
ATOM 1610 O O . TYR A 1 211 ? -9.520 -1.892 6.291 1.00 95.06 211 TYR A O 1
ATOM 1618 N N . VAL A 1 212 ? -8.051 -3.110 5.101 1.00 97.50 212 VAL A N 1
ATOM 1619 C CA . VAL A 1 212 ? -6.907 -2.856 5.987 1.00 97.50 212 VAL A CA 1
ATOM 1620 C C . VAL A 1 212 ? -5.996 -1.782 5.410 1.00 97.50 212 VAL A C 1
ATOM 1622 O O . VAL A 1 212 ? -5.692 -1.767 4.219 1.00 97.50 212 VAL A O 1
ATOM 1625 N N . GLN A 1 213 ? -5.518 -0.895 6.276 1.00 98.25 213 GLN A N 1
ATOM 1626 C CA . GLN A 1 213 ? -4.532 0.118 5.934 1.00 98.25 213 GLN A CA 1
ATOM 1627 C C . GLN A 1 213 ? -3.298 -0.030 6.831 1.00 98.25 213 GLN A C 1
ATOM 1629 O O . GLN A 1 213 ? -3.393 0.126 8.049 1.00 98.25 213 GLN A O 1
ATOM 1634 N N . LEU A 1 214 ? -2.147 -0.339 6.234 1.00 98.75 214 LEU A N 1
ATOM 1635 C CA . LEU A 1 214 ? -0.871 -0.531 6.918 1.00 98.75 214 LEU A CA 1
ATOM 1636 C C . LEU A 1 214 ? 0.064 0.642 6.615 1.00 98.75 214 LEU A C 1
ATOM 1638 O O . LEU A 1 214 ? 0.428 0.872 5.461 1.00 98.75 214 LEU A O 1
ATOM 1642 N N . PHE A 1 215 ? 0.475 1.359 7.658 1.00 98.62 215 PHE A N 1
ATOM 1643 C CA . PHE A 1 215 ? 1.362 2.515 7.573 1.00 98.62 215 PHE A CA 1
ATOM 1644 C C . PHE A 1 215 ? 2.654 2.256 8.334 1.00 98.62 215 PHE A C 1
ATOM 1646 O O . PHE A 1 215 ? 2.648 1.924 9.519 1.00 98.62 215 PHE A O 1
ATOM 1653 N N . SER A 1 216 ? 3.778 2.454 7.662 1.00 98.31 216 SER A N 1
ATOM 1654 C CA . SER A 1 216 ? 5.104 2.225 8.225 1.00 98.31 216 SER A CA 1
ATOM 1655 C C . SER A 1 216 ? 6.052 3.338 7.825 1.00 98.31 216 SER A C 1
ATOM 1657 O O . SER A 1 216 ? 5.927 3.882 6.728 1.00 98.31 216 SER A O 1
ATOM 1659 N N . THR A 1 217 ? 7.030 3.653 8.673 1.00 97.19 217 THR A N 1
ATOM 1660 C CA . THR A 1 217 ? 8.126 4.549 8.280 1.00 97.19 217 THR A CA 1
ATOM 1661 C C . THR A 1 217 ? 9.426 3.828 7.958 1.00 97.19 217 THR A C 1
ATOM 1663 O O . THR A 1 217 ? 10.327 4.471 7.433 1.00 97.19 217 THR A O 1
ATOM 1666 N N . LYS A 1 218 ? 9.568 2.518 8.230 1.00 97.12 218 LYS A N 1
ATOM 1667 C CA . LYS A 1 218 ? 10.805 1.768 7.917 1.00 97.12 218 LYS A CA 1
ATOM 1668 C C . LYS A 1 218 ? 10.620 0.679 6.879 1.00 97.12 218 LYS A C 1
ATOM 1670 O O . LYS A 1 218 ? 11.377 0.635 5.913 1.00 97.12 218 LYS A O 1
ATOM 1675 N N . SER A 1 219 ? 9.677 -0.228 7.106 1.00 98.50 219 SER A N 1
ATOM 1676 C CA . SER A 1 219 ? 9.438 -1.331 6.175 1.00 98.50 219 SER A CA 1
ATOM 1677 C C . SER A 1 219 ? 8.045 -1.930 6.280 1.00 98.50 219 SER A C 1
ATOM 1679 O O . SER A 1 219 ? 7.407 -1.856 7.332 1.00 98.50 219 SER A O 1
ATOM 1681 N N . ILE A 1 220 ? 7.587 -2.525 5.185 1.00 98.81 220 ILE A N 1
ATOM 1682 C CA . ILE A 1 220 ? 6.405 -3.389 5.143 1.00 98.81 220 ILE A CA 1
ATOM 1683 C C . ILE A 1 220 ? 6.815 -4.626 4.355 1.00 98.81 220 ILE A C 1
ATOM 1685 O O . ILE A 1 220 ? 7.112 -4.508 3.174 1.00 98.81 220 ILE A O 1
ATOM 1689 N N . ASN A 1 221 ? 6.853 -5.787 4.999 1.00 98.81 221 ASN A N 1
ATOM 1690 C CA . ASN A 1 221 ? 7.182 -7.049 4.344 1.00 98.81 221 ASN A CA 1
ATOM 1691 C C . ASN A 1 221 ? 5.960 -7.962 4.407 1.00 98.81 221 ASN A C 1
ATOM 1693 O O . ASN A 1 221 ? 5.401 -8.166 5.484 1.00 98.81 221 ASN A O 1
ATOM 1697 N N . SER A 1 222 ? 5.549 -8.495 3.265 1.00 98.56 222 SER A N 1
ATOM 1698 C CA . SER A 1 222 ? 4.438 -9.434 3.149 1.00 98.56 222 SER A CA 1
ATOM 1699 C C . SER A 1 222 ? 4.901 -10.666 2.397 1.00 98.56 222 SER A C 1
ATOM 1701 O O . SER A 1 222 ? 5.507 -10.537 1.336 1.00 98.56 222 SER A O 1
ATOM 1703 N N . ASP A 1 223 ? 4.592 -11.842 2.926 1.00 98.00 223 ASP A N 1
ATOM 1704 C CA . ASP A 1 223 ? 4.869 -13.122 2.283 1.00 98.00 223 ASP A CA 1
ATOM 1705 C C . ASP A 1 223 ? 3.569 -13.916 2.181 1.00 98.00 223 ASP A C 1
ATOM 1707 O O . ASP A 1 223 ? 2.901 -14.111 3.190 1.00 98.00 223 ASP A O 1
ATOM 1711 N N . GLN A 1 224 ? 3.185 -14.328 0.971 1.00 98.44 224 GLN A N 1
ATOM 1712 C CA . GLN A 1 224 ? 2.012 -15.171 0.696 1.00 98.44 224 GLN A CA 1
ATOM 1713 C C . GLN A 1 224 ? 0.708 -14.705 1.368 1.00 98.44 224 GLN A C 1
ATOM 1715 O O . GLN A 1 224 ? -0.105 -15.525 1.802 1.00 98.44 224 GLN A O 1
ATOM 1720 N N . ALA A 1 225 ? 0.502 -13.390 1.473 1.00 98.69 225 ALA A N 1
ATOM 1721 C CA . ALA A 1 225 ? -0.703 -12.809 2.055 1.00 98.69 225 ALA A CA 1
ATOM 1722 C C . ALA A 1 225 ? -1.705 -12.362 0.982 1.00 98.69 225 ALA A C 1
ATOM 1724 O O . ALA A 1 225 ? -1.359 -12.108 -0.178 1.00 98.69 225 ALA A O 1
ATOM 1725 N N . TYR A 1 226 ? -2.959 -12.223 1.402 1.00 98.75 226 TYR A N 1
ATOM 1726 C CA . TYR A 1 226 ? -4.076 -11.832 0.555 1.00 98.75 226 TYR A CA 1
ATOM 1727 C C . TYR A 1 226 ? -4.729 -10.569 1.107 1.00 98.75 226 TYR A C 1
ATOM 1729 O O . TYR A 1 226 ? -5.452 -10.599 2.104 1.00 98.75 226 TYR A O 1
ATOM 1737 N N . PHE A 1 227 ? -4.512 -9.447 0.431 1.00 98.75 227 PHE A N 1
ATOM 1738 C CA . PHE A 1 227 ? -5.146 -8.179 0.762 1.00 98.75 227 PHE A CA 1
ATOM 1739 C C . PHE A 1 227 ? -6.358 -7.964 -0.143 1.00 98.75 227 PHE A C 1
ATOM 1741 O O . PHE A 1 227 ? -6.231 -7.852 -1.362 1.00 98.75 227 PHE A O 1
ATOM 1748 N N . LYS A 1 228 ? -7.550 -7.900 0.445 1.00 98.25 228 LYS A N 1
ATOM 1749 C CA . LYS A 1 228 ? -8.825 -7.666 -0.239 1.00 98.25 228 LYS A CA 1
ATOM 1750 C C . LYS A 1 228 ? -9.133 -6.172 -0.320 1.00 98.25 228 LYS A C 1
ATOM 1752 O O . LYS A 1 228 ? -8.787 -5.394 0.572 1.00 98.25 228 LYS A O 1
ATOM 1757 N N . PHE A 1 229 ? -9.816 -5.780 -1.392 1.00 95.56 229 PHE A N 1
ATOM 1758 C CA . PHE A 1 229 ? -10.089 -4.379 -1.677 1.00 95.56 229 PHE A CA 1
ATOM 1759 C C . PHE A 1 229 ? -11.042 -3.744 -0.658 1.00 95.56 229 PHE A C 1
ATOM 1761 O O . PHE A 1 229 ? -11.985 -4.402 -0.208 1.00 95.56 229 PHE A O 1
ATOM 1768 N N . PRO A 1 230 ? -10.847 -2.451 -0.342 1.00 94.25 230 PRO A N 1
ATOM 1769 C CA . PRO A 1 230 ? -9.658 -1.634 -0.558 1.00 94.25 230 PRO A CA 1
ATOM 1770 C C . PRO A 1 230 ? -8.652 -1.853 0.569 1.00 94.25 230 PRO A C 1
ATOM 1772 O O . PRO A 1 230 ? -8.916 -1.503 1.720 1.00 94.25 230 PRO A O 1
ATOM 1775 N N . SER A 1 231 ? -7.480 -2.376 0.225 1.00 97.38 231 SER A N 1
ATOM 1776 C CA . SER A 1 231 ? -6.339 -2.396 1.137 1.00 97.38 231 SER A CA 1
ATOM 1777 C C . SER A 1 231 ? -5.294 -1.360 0.730 1.00 97.38 231 SER A C 1
ATOM 1779 O O . SER A 1 231 ? -5.087 -1.101 -0.457 1.00 97.38 231 SER A O 1
ATOM 1781 N N . ILE A 1 232 ? -4.639 -0.742 1.708 1.00 98.44 232 ILE A N 1
ATOM 1782 C CA . ILE A 1 232 ? -3.581 0.246 1.472 1.00 98.44 232 ILE A CA 1
ATOM 1783 C C . ILE A 1 232 ? -2.338 -0.177 2.236 1.00 98.44 232 ILE A C 1
ATOM 1785 O O . ILE A 1 232 ? -2.379 -0.335 3.451 1.00 98.44 232 ILE A O 1
ATOM 1789 N N . LEU A 1 233 ? -1.222 -0.296 1.529 1.00 98.75 233 LEU A N 1
ATOM 1790 C CA . LEU A 1 233 ? 0.106 -0.427 2.111 1.00 98.75 233 LEU A CA 1
ATOM 1791 C C . LEU A 1 233 ? 0.845 0.873 1.827 1.00 98.75 233 LEU A C 1
ATOM 1793 O O . LEU A 1 233 ? 0.988 1.251 0.669 1.00 98.75 233 LEU A O 1
ATOM 1797 N N . CYS A 1 234 ? 1.299 1.574 2.860 1.00 98.69 234 CYS A N 1
ATOM 1798 C CA . CYS A 1 234 ? 1.945 2.870 2.705 1.00 98.69 234 CYS A CA 1
ATOM 1799 C C . CYS A 1 234 ? 3.232 2.949 3.526 1.00 98.69 234 CYS A C 1
ATOM 1801 O O . CYS A 1 234 ? 3.222 2.918 4.758 1.00 98.69 234 CYS A O 1
ATOM 1803 N N . LEU A 1 235 ? 4.347 3.106 2.820 1.00 98.44 235 LEU A N 1
ATOM 1804 C CA . LEU A 1 235 ? 5.651 3.406 3.382 1.00 98.44 235 LEU A CA 1
ATOM 1805 C C . LEU A 1 235 ? 5.897 4.916 3.290 1.00 98.44 235 LEU A C 1
ATOM 1807 O O . LEU A 1 235 ? 5.932 5.477 2.196 1.00 98.44 235 LEU A O 1
ATOM 1811 N N . TYR A 1 236 ? 6.064 5.573 4.433 1.00 97.62 236 TYR A N 1
ATOM 1812 C CA . TYR A 1 236 ? 6.283 7.015 4.513 1.00 97.62 236 TYR A CA 1
ATOM 1813 C C . TYR A 1 236 ? 7.706 7.352 4.944 1.00 97.62 236 TYR A C 1
ATOM 1815 O O . TYR A 1 236 ? 8.172 6.891 5.986 1.00 97.62 236 TYR A O 1
ATOM 1823 N N . ILE A 1 237 ? 8.392 8.179 4.159 1.00 95.69 237 ILE A N 1
ATOM 1824 C CA . ILE A 1 237 ? 9.784 8.556 4.402 1.00 95.69 237 ILE A CA 1
ATOM 1825 C C . ILE A 1 237 ? 9.858 10.024 4.821 1.00 95.69 237 ILE A C 1
ATOM 1827 O O . ILE A 1 237 ? 9.620 10.923 4.017 1.00 95.69 237 ILE A O 1
ATOM 1831 N N . GLU A 1 238 ? 10.237 10.257 6.079 1.00 91.62 238 GLU A N 1
ATOM 1832 C CA . GLU A 1 238 ? 10.605 11.584 6.584 1.00 91.62 238 GLU A CA 1
ATOM 1833 C C . GLU A 1 238 ? 12.089 11.858 6.263 1.00 91.62 238 GLU A C 1
ATOM 1835 O O . GLU A 1 238 ? 12.997 11.257 6.855 1.00 91.62 238 GLU A O 1
ATOM 1840 N N . THR A 1 239 ? 12.358 12.772 5.328 1.00 82.62 239 THR A N 1
ATOM 1841 C CA . THR A 1 239 ? 13.715 13.104 4.856 1.00 82.62 239 THR A CA 1
ATOM 1842 C C . THR A 1 239 ? 14.453 14.121 5.736 1.00 82.62 239 THR A C 1
ATOM 1844 O O . THR A 1 239 ? 15.614 14.445 5.493 1.00 82.62 239 THR A O 1
ATOM 1847 N N . THR A 1 240 ? 13.821 14.587 6.816 1.00 74.75 240 THR A N 1
ATOM 1848 C CA . THR A 1 240 ? 14.298 15.704 7.652 1.00 74.75 240 THR A CA 1
ATOM 1849 C C . THR A 1 240 ? 15.610 15.476 8.411 1.00 74.75 240 THR A C 1
ATOM 1851 O O . THR A 1 240 ? 16.141 16.440 8.951 1.00 74.75 240 THR A O 1
ATOM 1854 N N . ASN A 1 241 ? 16.165 14.256 8.478 1.00 60.16 241 ASN A N 1
ATOM 1855 C CA . ASN A 1 241 ? 17.215 13.953 9.464 1.00 60.16 241 ASN A CA 1
ATOM 1856 C C . ASN A 1 241 ? 18.365 13.029 9.026 1.00 60.16 241 ASN A C 1
ATOM 1858 O O . ASN A 1 241 ? 19.258 12.787 9.840 1.00 60.16 241 ASN A O 1
ATOM 1862 N N . LYS A 1 242 ? 18.395 12.468 7.806 1.00 63.84 242 LYS A N 1
ATOM 1863 C CA . LYS A 1 242 ? 19.444 11.497 7.430 1.00 63.84 242 LYS A CA 1
ATOM 1864 C C . LYS A 1 242 ? 19.916 11.620 5.985 1.00 63.84 242 LYS A C 1
ATOM 1866 O O . LYS A 1 242 ? 19.169 11.970 5.083 1.00 63.84 242 LYS A O 1
ATOM 1871 N N . LYS A 1 243 ? 21.184 11.259 5.777 1.00 67.00 243 LYS A N 1
ATOM 1872 C CA . LYS A 1 243 ? 21.735 10.880 4.470 1.00 67.00 243 LYS A CA 1
ATOM 1873 C C . LYS A 1 243 ? 21.583 9.357 4.338 1.00 67.00 243 LYS A C 1
ATOM 1875 O O . LYS A 1 243 ? 21.835 8.656 5.315 1.00 67.00 243 LYS A O 1
ATOM 1880 N N . ASN A 1 244 ? 21.207 8.859 3.159 1.00 79.12 244 ASN A N 1
ATOM 1881 C CA . ASN A 1 244 ? 21.055 7.431 2.821 1.00 79.12 244 ASN A CA 1
ATOM 1882 C C . ASN A 1 244 ? 19.856 6.719 3.473 1.00 79.12 244 ASN A C 1
ATOM 1884 O O . ASN A 1 244 ? 19.992 5.970 4.441 1.00 79.12 244 ASN A O 1
ATOM 1888 N N . TYR A 1 245 ? 18.674 6.918 2.893 1.00 87.38 245 TYR A N 1
ATOM 1889 C CA . TYR A 1 245 ? 17.468 6.158 3.234 1.00 87.38 245 TYR A CA 1
ATOM 1890 C C . TYR A 1 245 ? 17.447 4.832 2.467 1.00 87.38 245 TYR A C 1
ATOM 1892 O O . TYR A 1 245 ? 17.768 4.812 1.283 1.00 87.38 245 TYR A O 1
ATOM 1900 N N . ARG A 1 246 ? 17.090 3.729 3.129 1.00 94.50 246 ARG A N 1
ATOM 1901 C CA . ARG A 1 246 ? 17.060 2.365 2.552 1.00 94.50 246 ARG A CA 1
ATOM 1902 C C . ARG A 1 246 ? 15.804 1.614 2.984 1.00 94.50 246 ARG A C 1
ATOM 1904 O O . ARG A 1 246 ? 15.841 0.444 3.349 1.00 94.50 246 ARG A O 1
ATOM 1911 N N . ASN A 1 247 ? 14.701 2.340 3.050 1.00 96.81 247 ASN A N 1
ATOM 1912 C CA . ASN A 1 247 ? 13.441 1.838 3.563 1.00 96.81 247 ASN A CA 1
ATOM 1913 C C . ASN A 1 247 ? 12.760 1.043 2.447 1.00 96.81 247 ASN A C 1
ATOM 1915 O O . ASN A 1 247 ? 12.809 1.448 1.286 1.00 96.81 247 ASN A O 1
ATOM 1919 N N . GLN A 1 248 ? 12.136 -0.084 2.770 1.00 97.81 248 GLN A N 1
ATOM 1920 C CA . GLN A 1 248 ? 11.615 -0.975 1.734 1.00 97.81 248 GLN A CA 1
ATOM 1921 C C . GLN A 1 248 ? 10.224 -1.501 2.053 1.00 97.81 248 GLN A C 1
ATOM 1923 O O . GLN A 1 248 ? 9.928 -1.875 3.187 1.00 97.81 248 GLN A O 1
ATOM 1928 N N . MET A 1 249 ? 9.381 -1.538 1.030 1.00 98.75 249 MET A N 1
ATOM 1929 C CA . MET A 1 249 ? 8.170 -2.345 1.020 1.00 98.75 249 MET A CA 1
ATOM 1930 C C . MET A 1 249 ? 8.438 -3.542 0.120 1.00 98.75 249 MET A C 1
ATOM 1932 O O . MET A 1 249 ? 8.817 -3.336 -1.024 1.00 98.75 249 MET A O 1
ATOM 1936 N N . GLU A 1 250 ? 8.262 -4.760 0.612 1.00 98.81 250 GLU A N 1
ATOM 1937 C CA . GLU A 1 250 ? 8.529 -5.984 -0.140 1.00 98.81 250 GLU A CA 1
ATOM 1938 C C . GLU A 1 250 ? 7.305 -6.900 -0.097 1.00 98.81 250 GLU A C 1
ATOM 1940 O O . GLU A 1 250 ? 6.864 -7.311 0.979 1.00 98.81 250 GLU A O 1
ATOM 1945 N N . LEU A 1 251 ? 6.744 -7.198 -1.271 1.00 98.75 251 LEU A N 1
ATOM 1946 C CA . LEU A 1 251 ? 5.626 -8.123 -1.443 1.00 98.75 251 LEU A CA 1
ATOM 1947 C C . LEU A 1 251 ? 6.144 -9.390 -2.131 1.00 98.75 251 LEU A C 1
ATOM 1949 O O . LEU A 1 251 ? 6.585 -9.331 -3.281 1.00 98.75 251 LEU A O 1
ATOM 1953 N N . LYS A 1 252 ? 6.113 -10.515 -1.407 1.00 98.62 252 LYS A N 1
ATOM 1954 C CA . LYS A 1 252 ? 6.515 -11.844 -1.881 1.00 98.62 252 LYS A CA 1
ATOM 1955 C C . LYS A 1 252 ? 5.305 -12.735 -2.040 1.00 98.62 252 LYS A C 1
ATOM 1957 O O . LYS A 1 252 ? 4.557 -12.914 -1.080 1.00 98.62 252 LYS A O 1
ATOM 1962 N N . SER A 1 253 ? 5.095 -13.272 -3.240 1.00 98.50 253 SER A N 1
ATOM 1963 C CA . SER A 1 253 ? 3.971 -14.154 -3.575 1.00 98.50 253 SER A CA 1
ATOM 1964 C C . SER A 1 253 ? 2.624 -13.647 -3.031 1.00 98.50 253 SER A C 1
ATOM 1966 O O . SER A 1 253 ? 1.776 -14.423 -2.601 1.00 98.50 253 SER A O 1
ATOM 1968 N N . THR A 1 254 ? 2.455 -12.326 -2.973 1.00 98.75 254 THR A N 1
ATOM 1969 C CA . THR A 1 254 ? 1.362 -11.644 -2.278 1.00 98.75 254 THR A CA 1
ATOM 1970 C C . THR A 1 254 ? 0.348 -11.152 -3.300 1.00 98.75 254 THR A C 1
ATOM 1972 O O . THR A 1 254 ? 0.713 -10.585 -4.330 1.00 98.75 254 THR A O 1
ATOM 1975 N N . THR A 1 255 ? -0.939 -11.323 -3.001 1.00 98.81 255 THR A N 1
ATOM 1976 C CA . THR A 1 255 ? -2.016 -10.727 -3.802 1.00 98.81 255 THR A CA 1
ATOM 1977 C C . THR A 1 255 ? -2.517 -9.463 -3.119 1.00 98.81 255 THR A C 1
ATOM 1979 O O . THR A 1 255 ? -3.048 -9.524 -2.010 1.00 98.81 255 THR A O 1
ATOM 1982 N N . LEU A 1 256 ? -2.373 -8.315 -3.780 1.00 98.75 256 LEU A N 1
ATOM 1983 C CA . LEU A 1 256 ? -2.837 -7.022 -3.287 1.00 98.75 256 LEU A CA 1
ATOM 1984 C C . LEU A 1 256 ? -3.968 -6.470 -4.152 1.00 98.75 256 LEU A C 1
ATOM 1986 O O . LEU A 1 256 ? -3.724 -5.954 -5.238 1.00 98.75 256 LEU A O 1
ATOM 1990 N N . ASN A 1 257 ? -5.194 -6.487 -3.633 1.00 98.56 257 ASN A N 1
ATOM 1991 C CA . ASN A 1 257 ? -6.320 -5.753 -4.203 1.00 98.56 257 ASN A CA 1
ATOM 1992 C C . ASN A 1 257 ? -6.396 -4.378 -3.528 1.00 98.56 257 ASN A C 1
ATOM 1994 O O . ASN A 1 257 ? -6.979 -4.228 -2.450 1.00 98.56 257 ASN A O 1
ATOM 1998 N N . GLY A 1 258 ? -5.750 -3.369 -4.114 1.00 98.06 258 GLY A N 1
ATOM 1999 C CA . GLY A 1 258 ? -5.567 -2.089 -3.438 1.00 98.06 258 GLY A CA 1
ATOM 2000 C C . GLY A 1 258 ? -4.391 -1.255 -3.934 1.00 98.06 258 GLY A C 1
ATOM 2001 O O . GLY A 1 258 ? -4.069 -1.248 -5.119 1.00 98.06 258 GLY A O 1
ATOM 2002 N N . SER A 1 259 ? -3.785 -0.490 -3.026 1.00 98.50 259 SER A N 1
ATOM 2003 C CA . SER A 1 259 ? -2.681 0.426 -3.343 1.00 98.50 259 SER A CA 1
ATOM 2004 C C . SER A 1 259 ? -1.429 0.112 -2.528 1.00 98.50 259 SER A C 1
ATOM 2006 O O . SER A 1 259 ? -1.496 0.053 -1.301 1.00 98.50 259 SER A O 1
ATOM 2008 N N . ALA A 1 260 ? -0.289 -0.031 -3.204 1.00 98.75 260 ALA A N 1
ATOM 2009 C CA . ALA A 1 260 ? 1.042 -0.030 -2.600 1.00 98.75 260 ALA A CA 1
ATOM 2010 C C . ALA A 1 260 ? 1.695 1.334 -2.842 1.00 98.75 260 ALA A C 1
ATOM 2012 O O . ALA A 1 260 ? 1.834 1.771 -3.985 1.00 98.75 260 ALA A O 1
ATOM 2013 N N . MET A 1 261 ? 2.062 2.027 -1.768 1.00 98.69 261 MET A N 1
ATOM 2014 C CA . MET A 1 261 ? 2.475 3.424 -1.815 1.00 98.69 261 MET A CA 1
ATOM 2015 C C . MET A 1 261 ? 3.797 3.652 -1.092 1.00 98.69 261 MET A C 1
ATOM 2017 O O . MET A 1 261 ? 3.983 3.207 0.039 1.00 98.69 261 MET A O 1
ATOM 2021 N N . LEU A 1 262 ? 4.686 4.412 -1.721 1.00 98.44 262 LEU A N 1
ATOM 2022 C CA . LEU A 1 262 ? 5.881 4.979 -1.117 1.00 98.44 262 LEU A CA 1
ATOM 2023 C C . LEU A 1 262 ? 5.803 6.491 -1.283 1.00 98.44 262 LEU A C 1
ATOM 2025 O O . LEU A 1 262 ? 5.918 7.016 -2.391 1.00 98.44 262 LEU A O 1
ATOM 2029 N N . VAL A 1 263 ? 5.596 7.174 -0.162 1.00 97.56 263 VAL A N 1
ATOM 2030 C CA . VAL A 1 263 ? 5.410 8.624 -0.089 1.00 97.56 263 VAL A CA 1
ATOM 2031 C C . VAL A 1 263 ? 6.584 9.228 0.667 1.00 97.56 263 VAL A C 1
ATOM 2033 O O . VAL A 1 263 ? 6.993 8.716 1.708 1.00 97.56 263 VAL A O 1
ATOM 2036 N N . CYS A 1 264 ? 7.130 10.319 0.152 1.00 95.12 264 CYS A N 1
ATOM 2037 C CA . CYS A 1 264 ? 8.227 11.056 0.760 1.00 95.12 264 CYS A CA 1
ATOM 2038 C C . CYS A 1 264 ? 7.782 12.498 1.032 1.00 95.12 264 CYS A C 1
ATOM 2040 O O . CYS A 1 264 ? 7.028 13.096 0.264 1.00 95.12 264 CYS A O 1
ATOM 2042 N N . ASP A 1 265 ? 8.293 13.117 2.091 1.00 92.12 265 ASP A N 1
ATOM 2043 C CA . ASP A 1 265 ? 8.181 14.576 2.231 1.00 92.12 265 ASP A CA 1
ATOM 2044 C C . ASP A 1 265 ? 8.936 15.304 1.092 1.00 92.12 265 ASP A C 1
ATOM 2046 O O . ASP A 1 265 ? 8.426 16.288 0.553 1.00 92.12 265 ASP A O 1
ATOM 2050 N N . ILE A 1 266 ? 10.067 14.757 0.624 1.00 89.25 266 ILE A N 1
ATOM 2051 C CA . ILE A 1 266 ? 10.797 15.201 -0.576 1.00 89.25 266 ILE A CA 1
ATOM 2052 C C . ILE A 1 266 ? 10.930 14.046 -1.582 1.00 89.25 266 ILE A C 1
ATOM 2054 O O . ILE A 1 266 ? 11.682 13.093 -1.368 1.00 89.25 266 ILE A O 1
ATOM 2058 N N . ALA A 1 267 ? 10.216 14.147 -2.705 1.00 87.00 267 ALA A N 1
ATOM 2059 C CA . ALA A 1 267 ? 10.244 13.161 -3.786 1.00 87.00 267 ALA A CA 1
ATOM 2060 C C . ALA A 1 267 ? 11.578 13.175 -4.556 1.00 87.00 267 ALA A C 1
ATOM 2062 O O . ALA A 1 267 ? 12.158 14.238 -4.777 1.00 87.00 267 ALA A O 1
ATOM 2063 N N . GLY A 1 268 ? 12.056 12.001 -4.984 1.00 82.25 268 GLY A N 1
ATOM 2064 C CA . GLY A 1 268 ? 13.272 11.869 -5.801 1.00 82.25 268 GLY A CA 1
ATOM 2065 C C . GLY A 1 268 ? 14.565 12.399 -5.158 1.00 82.25 268 GLY A C 1
ATOM 2066 O O . GLY A 1 268 ? 15.513 12.725 -5.873 1.00 82.25 268 GLY A O 1
ATOM 2067 N N . LEU A 1 269 ? 14.615 12.523 -3.825 1.00 87.44 269 LEU A N 1
ATOM 2068 C CA . LEU A 1 269 ? 15.777 13.049 -3.107 1.00 87.44 269 LEU A CA 1
ATOM 2069 C C . LEU A 1 269 ? 17.036 12.204 -3.379 1.00 87.44 269 LEU A C 1
ATOM 2071 O O . LEU A 1 269 ? 17.043 10.990 -3.173 1.00 87.44 269 LEU A O 1
ATOM 2075 N N . SER A 1 270 ? 18.133 12.854 -3.776 1.00 86.38 270 SER A N 1
ATOM 2076 C CA . SER A 1 270 ? 19.416 12.176 -4.002 1.00 86.38 270 SER A CA 1
ATOM 2077 C C . SER A 1 270 ? 19.892 11.420 -2.753 1.00 86.38 270 SER A C 1
ATOM 2079 O O . SER A 1 270 ? 19.834 11.933 -1.635 1.00 86.38 270 SER A O 1
ATOM 2081 N N . GLY A 1 271 ? 20.352 10.180 -2.938 1.00 87.44 271 GLY A N 1
ATOM 2082 C CA . GLY A 1 271 ? 20.757 9.280 -1.852 1.00 87.44 271 GLY A CA 1
ATOM 2083 C C . GLY A 1 271 ? 19.599 8.580 -1.129 1.00 87.44 271 GLY A C 1
ATOM 2084 O O . GLY A 1 271 ? 19.846 7.700 -0.306 1.00 87.44 271 GLY A O 1
ATOM 2085 N N . ASN A 1 272 ? 18.338 8.905 -1.426 1.00 91.81 272 ASN A N 1
ATOM 2086 C CA . ASN A 1 272 ? 17.214 8.086 -0.986 1.00 91.81 272 ASN A CA 1
ATOM 2087 C C . ASN A 1 272 ? 17.133 6.835 -1.870 1.00 91.81 272 ASN A C 1
ATOM 2089 O O . ASN A 1 272 ? 16.757 6.922 -3.031 1.00 91.81 272 ASN A O 1
ATOM 2093 N N . GLN A 1 273 ? 17.480 5.672 -1.327 1.00 94.44 273 GLN A N 1
ATOM 2094 C CA . GLN A 1 273 ? 17.397 4.365 -1.990 1.00 94.44 273 GLN A CA 1
ATOM 2095 C C . GLN A 1 273 ? 16.137 3.590 -1.573 1.00 94.44 273 GLN A C 1
ATOM 2097 O O . GLN A 1 273 ? 16.065 2.377 -1.762 1.00 94.44 273 GLN A O 1
ATOM 2102 N N . SER A 1 274 ? 15.151 4.265 -0.973 1.00 96.94 274 SER A N 1
ATOM 2103 C CA . SER A 1 274 ? 13.916 3.607 -0.547 1.00 96.94 274 SER A CA 1
ATOM 2104 C C . SER A 1 274 ? 13.100 3.151 -1.751 1.00 96.94 274 SER A C 1
ATOM 2106 O O . SER A 1 274 ? 13.010 3.881 -2.743 1.00 96.94 274 SER A O 1
ATOM 2108 N N . LYS A 1 275 ? 12.497 1.966 -1.670 1.00 98.00 275 LYS A N 1
ATOM 2109 C CA . LYS A 1 275 ? 11.818 1.350 -2.814 1.00 98.00 275 LYS A CA 1
ATOM 2110 C C . LYS A 1 275 ? 10.646 0.456 -2.432 1.00 98.00 275 LYS A C 1
ATOM 2112 O O . LYS A 1 275 ? 10.567 -0.044 -1.312 1.00 98.00 275 LYS A O 1
ATOM 2117 N N . ILE A 1 276 ? 9.754 0.249 -3.395 1.00 98.75 276 ILE A N 1
ATOM 2118 C CA . ILE A 1 276 ? 8.761 -0.831 -3.381 1.00 98.75 276 ILE A CA 1
ATOM 2119 C C . ILE A 1 276 ? 9.321 -1.986 -4.213 1.00 98.75 276 ILE A C 1
ATOM 2121 O O . ILE A 1 276 ? 9.804 -1.746 -5.314 1.00 98.75 276 ILE A O 1
ATOM 2125 N N . ILE A 1 277 ? 9.252 -3.209 -3.703 1.00 98.75 277 ILE A N 1
ATOM 2126 C CA . ILE A 1 277 ? 9.683 -4.438 -4.364 1.00 98.75 277 ILE A CA 1
ATOM 2127 C C . ILE A 1 277 ? 8.464 -5.348 -4.507 1.00 98.75 277 ILE A C 1
ATOM 2129 O O . ILE A 1 277 ? 7.803 -5.664 -3.516 1.00 98.75 277 ILE A O 1
ATOM 2133 N N . ILE A 1 278 ? 8.178 -5.765 -5.736 1.00 98.69 278 ILE A N 1
ATOM 2134 C CA . ILE A 1 278 ? 7.117 -6.715 -6.074 1.00 98.69 278 ILE A CA 1
ATOM 2135 C C . ILE A 1 278 ? 7.782 -7.918 -6.726 1.00 98.69 278 ILE A C 1
ATOM 2137 O O . ILE A 1 278 ? 8.338 -7.789 -7.820 1.00 98.69 278 ILE A O 1
ATOM 2141 N N . ASP A 1 279 ? 7.751 -9.069 -6.060 1.00 98.12 279 ASP A N 1
ATOM 2142 C CA . ASP A 1 279 ? 8.359 -10.278 -6.606 1.00 98.12 279 ASP A CA 1
ATOM 2143 C C . ASP A 1 279 ? 7.564 -10.857 -7.788 1.00 98.12 279 ASP A C 1
ATOM 2145 O O . ASP A 1 279 ? 6.414 -10.503 -8.045 1.00 98.12 279 ASP A O 1
ATOM 2149 N N . GLU A 1 280 ? 8.195 -11.794 -8.488 1.00 97.69 280 GLU A N 1
ATOM 2150 C CA . GLU A 1 280 ? 7.672 -12.498 -9.667 1.00 97.69 280 GLU A CA 1
ATOM 2151 C C . GLU A 1 280 ? 6.309 -13.186 -9.470 1.00 97.69 280 GLU A C 1
ATOM 2153 O O . GLU A 1 280 ? 5.558 -13.363 -10.432 1.00 97.69 280 GLU A O 1
ATOM 2158 N N . LYS A 1 281 ? 5.982 -13.588 -8.238 1.00 98.38 281 LYS A N 1
ATOM 2159 C CA . LYS A 1 281 ? 4.754 -14.323 -7.898 1.00 98.38 281 LYS A CA 1
ATOM 2160 C C . LYS A 1 281 ? 3.667 -13.429 -7.313 1.00 98.38 281 LYS A C 1
ATOM 2162 O O . LYS A 1 281 ? 2.557 -13.906 -7.082 1.00 98.38 281 LYS A O 1
ATOM 2167 N N . SER A 1 282 ? 3.968 -12.162 -7.047 1.00 98.69 282 SER A N 1
ATOM 2168 C CA . SER A 1 282 ? 2.992 -11.214 -6.532 1.00 98.69 282 SER A CA 1
ATOM 2169 C C . SER A 1 282 ? 2.098 -10.678 -7.642 1.00 98.69 282 SER A C 1
ATOM 2171 O O . SER A 1 282 ? 2.521 -10.475 -8.784 1.00 98.69 282 SER A O 1
ATOM 2173 N N . VAL A 1 283 ? 0.848 -10.409 -7.272 1.00 98.81 283 VAL A N 1
ATOM 2174 C CA . VAL A 1 283 ? -0.156 -9.822 -8.158 1.00 98.81 283 VAL A CA 1
ATOM 2175 C C . VAL A 1 283 ? -0.768 -8.605 -7.481 1.00 98.81 283 VAL A C 1
ATOM 2177 O O . VAL A 1 283 ? -1.277 -8.697 -6.366 1.00 98.81 283 VAL A O 1
ATOM 2180 N N . VAL A 1 284 ? -0.754 -7.458 -8.156 1.00 98.81 284 VAL A N 1
ATOM 2181 C CA . VAL A 1 284 ? -1.389 -6.227 -7.667 1.00 98.81 284 VAL A CA 1
ATOM 2182 C C . VAL A 1 284 ? -2.576 -5.881 -8.557 1.00 98.81 284 VAL A C 1
ATOM 2184 O O . VAL A 1 284 ? -2.399 -5.515 -9.715 1.00 98.81 284 VAL A O 1
ATOM 2187 N N . HIS A 1 285 ? -3.789 -5.953 -8.017 1.00 98.69 285 HIS A N 1
ATOM 2188 C CA . HIS A 1 285 ? -5.005 -5.438 -8.644 1.00 98.69 285 HIS A CA 1
ATOM 2189 C C . HIS A 1 285 ? -5.293 -4.040 -8.094 1.00 98.69 285 HIS A C 1
ATOM 2191 O O . HIS A 1 285 ? -5.911 -3.880 -7.038 1.00 98.69 285 HIS A O 1
ATOM 2197 N N . GLY A 1 286 ? -4.803 -3.017 -8.789 1.00 98.38 286 GLY A N 1
ATOM 2198 C CA . GLY A 1 286 ? -4.920 -1.640 -8.330 1.00 98.38 286 GLY A CA 1
ATOM 2199 C C . GLY A 1 286 ? -3.732 -0.782 -8.727 1.00 98.38 286 GLY A C 1
ATOM 2200 O O . GLY A 1 286 ? -3.464 -0.605 -9.913 1.00 98.38 286 GLY A O 1
ATOM 2201 N N . MET A 1 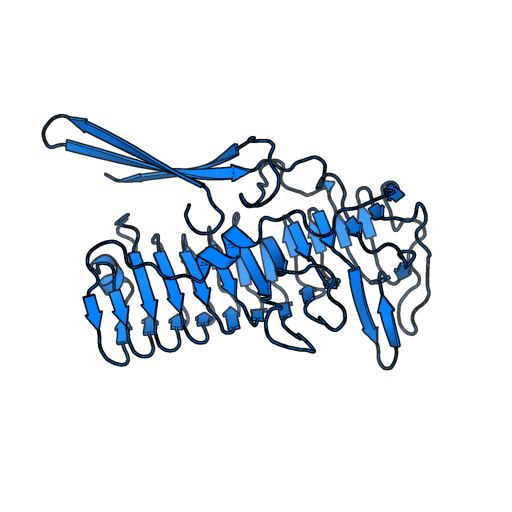287 ? -3.035 -0.207 -7.751 1.00 98.19 287 MET A N 1
ATOM 2202 C CA . MET A 1 287 ? -2.009 0.793 -8.032 1.00 98.19 287 MET A CA 1
ATOM 2203 C C . MET A 1 287 ? -0.716 0.568 -7.259 1.00 98.19 287 MET A C 1
ATOM 2205 O O . MET A 1 287 ? -0.726 0.266 -6.066 1.00 98.19 287 MET A O 1
ATOM 2209 N N . ILE A 1 288 ? 0.397 0.830 -7.939 1.00 98.69 288 ILE A N 1
ATOM 2210 C CA . ILE A 1 288 ? 1.689 1.101 -7.312 1.00 98.69 288 ILE A CA 1
ATOM 2211 C C . ILE A 1 288 ? 1.989 2.583 -7.496 1.00 98.69 288 ILE A C 1
ATOM 2213 O O . ILE A 1 288 ? 2.010 3.065 -8.625 1.00 98.69 288 ILE A O 1
ATOM 2217 N N . TYR A 1 289 ? 2.228 3.298 -6.401 1.00 98.56 289 TYR A N 1
ATOM 2218 C CA . TYR A 1 289 ? 2.649 4.696 -6.417 1.00 98.56 289 TYR A CA 1
ATOM 2219 C C . TYR A 1 289 ? 3.955 4.848 -5.639 1.00 98.56 289 TYR A C 1
ATOM 2221 O O . TYR A 1 289 ? 3.988 4.588 -4.440 1.00 98.56 289 TYR A O 1
ATOM 2229 N N . SER A 1 290 ? 5.033 5.266 -6.295 1.00 98.19 290 SER A N 1
ATOM 2230 C CA . SER A 1 290 ? 6.320 5.502 -5.638 1.00 98.19 290 SER A CA 1
ATOM 2231 C C . SER A 1 290 ? 6.886 6.861 -6.014 1.00 98.19 290 SER A C 1
ATOM 2233 O O . SER A 1 290 ? 7.247 7.107 -7.162 1.00 98.19 290 SER A O 1
ATOM 2235 N N . GLU A 1 291 ? 7.063 7.725 -5.020 1.00 97.50 291 GLU A N 1
ATOM 2236 C CA . GLU A 1 291 ? 7.777 9.001 -5.177 1.00 97.50 291 GLU A CA 1
ATOM 2237 C C . GLU A 1 291 ? 9.302 8.822 -5.260 1.00 97.50 291 GLU A C 1
ATOM 2239 O O . GLU A 1 291 ? 10.056 9.798 -5.320 1.00 97.50 291 GLU A O 1
ATOM 2244 N N . ASN A 1 292 ? 9.760 7.568 -5.257 1.00 96.44 292 ASN A N 1
ATOM 2245 C CA . ASN A 1 292 ? 11.147 7.177 -5.419 1.00 96.44 292 ASN A CA 1
ATOM 2246 C C . ASN A 1 292 ? 11.246 5.929 -6.322 1.00 96.44 292 ASN A C 1
ATOM 2248 O O . ASN A 1 292 ? 10.686 5.907 -7.420 1.00 96.44 292 ASN A O 1
ATOM 2252 N N . TYR A 1 293 ? 11.963 4.888 -5.903 1.00 97.62 293 TYR A N 1
ATOM 2253 C CA . TYR A 1 293 ? 12.182 3.707 -6.732 1.00 97.62 293 TYR A CA 1
ATOM 2254 C C . TYR A 1 293 ? 11.058 2.673 -6.603 1.00 97.62 293 TYR A C 1
ATOM 2256 O O . TYR A 1 293 ? 10.400 2.557 -5.562 1.00 97.62 293 TYR A O 1
ATOM 2264 N N . ALA A 1 294 ? 10.880 1.877 -7.652 1.00 98.44 294 ALA A N 1
ATOM 2265 C CA . ALA A 1 294 ? 10.186 0.600 -7.585 1.00 98.44 294 ALA A CA 1
ATOM 2266 C C . ALA A 1 294 ? 10.956 -0.469 -8.368 1.00 98.44 294 ALA A C 1
ATOM 2268 O O . ALA A 1 294 ? 11.513 -0.194 -9.427 1.00 98.44 294 ALA A O 1
ATOM 2269 N N . GLU A 1 295 ? 10.962 -1.684 -7.848 1.00 98.25 295 GLU A N 1
ATOM 2270 C CA . GLU A 1 295 ? 11.521 -2.882 -8.459 1.00 98.25 295 GLU A CA 1
ATOM 2271 C C . GLU A 1 295 ? 10.368 -3.875 -8.625 1.00 98.25 295 GLU A C 1
ATOM 2273 O O . GLU A 1 295 ? 9.792 -4.329 -7.638 1.00 98.25 295 GLU A O 1
ATOM 2278 N N . ILE A 1 296 ? 9.946 -4.134 -9.862 1.00 98.50 296 ILE A N 1
ATOM 2279 C CA . ILE A 1 296 ? 8.690 -4.844 -10.133 1.00 98.50 296 ILE A CA 1
ATOM 2280 C C . ILE A 1 296 ? 8.957 -5.989 -11.101 1.00 98.50 296 ILE A C 1
ATOM 2282 O O . ILE A 1 296 ? 9.209 -5.744 -12.277 1.00 98.50 296 ILE A O 1
ATOM 2286 N N . HIS A 1 297 ? 8.820 -7.211 -10.593 1.00 97.25 297 HIS A N 1
ATOM 2287 C CA . HIS A 1 297 ? 8.943 -8.462 -11.350 1.00 97.25 297 HIS A CA 1
ATOM 2288 C C . HIS A 1 297 ? 7.601 -9.208 -11.477 1.00 97.25 297 HIS A C 1
ATOM 2290 O O . HIS A 1 297 ? 7.485 -10.154 -12.250 1.00 97.25 297 HIS A O 1
ATOM 2296 N N . GLY A 1 298 ? 6.582 -8.803 -10.708 1.00 96.94 298 GLY A N 1
ATOM 2297 C CA . GLY A 1 298 ? 5.256 -9.436 -10.667 1.00 96.94 298 GLY A CA 1
ATOM 2298 C C . GLY A 1 298 ? 4.246 -8.939 -11.711 1.00 96.94 298 GLY A C 1
ATOM 2299 O O . GLY A 1 298 ? 4.572 -8.186 -12.634 1.00 96.94 298 GLY A O 1
ATOM 2300 N N . GLU A 1 299 ? 2.983 -9.352 -11.546 1.00 98.69 299 GLU A N 1
ATOM 2301 C CA . GLU A 1 299 ? 1.858 -8.936 -12.400 1.00 98.69 299 GLU A CA 1
ATOM 2302 C C . GLU A 1 299 ? 1.080 -7.763 -11.790 1.00 98.69 299 GLU A C 1
ATOM 2304 O O . GLU A 1 299 ? 0.587 -7.827 -10.665 1.00 98.69 299 GLU A O 1
ATOM 2309 N N . ILE A 1 300 ? 0.907 -6.692 -12.562 1.00 98.75 300 ILE A N 1
ATOM 2310 C CA . ILE A 1 300 ? 0.153 -5.501 -12.180 1.00 98.75 300 ILE A CA 1
ATOM 2311 C C . ILE A 1 300 ? -1.096 -5.381 -13.048 1.00 98.75 300 ILE A C 1
ATOM 2313 O O . ILE A 1 300 ? -1.043 -5.004 -14.215 1.00 98.75 300 ILE A O 1
ATOM 2317 N N . ASN A 1 301 ? -2.251 -5.647 -12.456 1.00 98.69 301 ASN A N 1
ATOM 2318 C CA . ASN A 1 301 ? -3.567 -5.455 -13.052 1.00 98.69 301 ASN A CA 1
ATOM 2319 C C . ASN A 1 301 ? -4.093 -4.061 -12.698 1.00 98.69 301 ASN A C 1
ATOM 2321 O O . ASN A 1 301 ? -5.006 -3.905 -11.885 1.00 98.69 301 ASN A O 1
ATOM 2325 N N . GLY A 1 302 ? -3.458 -3.036 -13.270 1.00 98.38 302 GLY A N 1
ATOM 2326 C CA . GLY A 1 302 ? -3.776 -1.649 -12.968 1.00 98.38 302 GLY A CA 1
ATOM 2327 C C . GLY A 1 302 ? -2.738 -0.646 -13.448 1.00 98.38 302 GLY A C 1
ATOM 2328 O O . GLY A 1 302 ? -2.341 -0.696 -14.612 1.00 98.38 302 GLY A O 1
ATOM 2329 N N . SER A 1 303 ? -2.350 0.281 -12.572 1.00 98.19 303 SER A N 1
ATOM 2330 C CA . SER A 1 303 ? -1.466 1.402 -12.915 1.00 98.19 303 SER A CA 1
ATOM 2331 C C . SER A 1 303 ? -0.213 1.421 -12.042 1.00 98.19 303 SER A C 1
ATOM 2333 O O . SER A 1 303 ? -0.284 1.294 -10.820 1.00 98.19 303 SER A O 1
ATOM 2335 N N . VAL A 1 304 ? 0.941 1.638 -12.667 1.00 98.62 304 VAL A N 1
ATOM 2336 C CA . VAL A 1 304 ? 2.218 1.870 -11.981 1.00 98.62 304 VAL A CA 1
ATOM 2337 C C . VAL A 1 304 ? 2.623 3.321 -12.191 1.00 98.62 304 VAL A C 1
ATOM 2339 O O . VAL A 1 304 ? 2.843 3.734 -13.323 1.00 98.62 304 VAL A O 1
ATOM 2342 N N . TYR A 1 305 ? 2.745 4.090 -11.115 1.00 98.44 305 TYR A N 1
ATOM 2343 C CA . TYR A 1 305 ? 3.205 5.474 -11.132 1.00 98.44 305 TYR A CA 1
ATOM 2344 C C . TYR A 1 305 ? 4.459 5.595 -10.277 1.00 98.44 305 TYR A C 1
ATOM 2346 O O . TYR A 1 305 ? 4.398 5.464 -9.056 1.00 98.44 305 TYR A O 1
ATOM 2354 N N . VAL A 1 306 ? 5.612 5.822 -10.895 1.00 98.25 306 VAL A N 1
ATOM 2355 C CA . VAL A 1 306 ? 6.897 5.783 -10.189 1.00 98.25 306 VAL A CA 1
ATOM 2356 C C . VAL A 1 306 ? 7.800 6.931 -10.604 1.00 98.25 306 VAL A C 1
ATOM 2358 O O . VAL A 1 306 ? 7.790 7.359 -11.760 1.00 98.25 306 VAL A O 1
ATOM 2361 N N . ASN A 1 307 ? 8.651 7.388 -9.683 1.00 97.44 307 ASN A N 1
ATOM 2362 C CA . ASN A 1 307 ? 9.761 8.248 -10.072 1.00 97.44 307 ASN A CA 1
ATOM 2363 C C . ASN A 1 307 ? 10.709 7.489 -10.995 1.00 97.44 307 ASN A C 1
ATOM 2365 O O . ASN A 1 307 ? 11.064 7.972 -12.068 1.00 97.44 307 ASN A O 1
ATOM 2369 N N . SER A 1 308 ? 11.124 6.287 -10.597 1.00 97.50 308 SER A N 1
ATOM 2370 C CA . SER A 1 308 ? 12.005 5.455 -11.416 1.00 97.50 308 SER A CA 1
ATOM 2371 C C . SER A 1 308 ? 11.794 3.975 -11.155 1.00 97.50 308 SER A C 1
ATOM 2373 O O . SER A 1 308 ? 11.536 3.571 -10.020 1.00 97.50 308 SER A O 1
ATOM 2375 N N . LEU A 1 309 ? 11.978 3.164 -12.195 1.00 97.94 309 LEU A N 1
ATOM 2376 C CA . LEU A 1 309 ? 12.176 1.728 -12.010 1.00 97.94 309 LEU A CA 1
ATOM 2377 C C . LEU A 1 309 ? 13.646 1.469 -11.679 1.00 97.94 309 LEU A C 1
ATOM 2379 O O . LEU A 1 309 ? 14.530 2.153 -12.199 1.00 97.94 309 LEU A O 1
ATOM 2383 N N . TRP A 1 310 ? 13.903 0.510 -10.804 1.00 96.88 310 TRP A N 1
ATOM 2384 C CA . TRP A 1 310 ? 15.243 0.146 -10.369 1.00 96.88 310 TRP A CA 1
ATOM 2385 C C . TRP A 1 310 ? 15.403 -1.365 -10.434 1.00 96.88 310 TRP A C 1
ATOM 2387 O O . TRP A 1 310 ? 14.550 -2.104 -9.949 1.00 96.88 310 TRP A O 1
ATOM 2397 N N . TYR A 1 311 ? 16.515 -1.803 -11.005 1.00 96.38 311 TYR A N 1
ATOM 2398 C CA . TYR A 1 311 ? 16.950 -3.188 -10.985 1.00 96.38 311 TYR A CA 1
ATOM 2399 C C . TYR A 1 311 ? 18.452 -3.244 -10.751 1.00 96.38 311 TYR A C 1
ATOM 2401 O O . TYR A 1 311 ? 19.200 -2.400 -11.249 1.00 96.38 311 TYR A O 1
ATOM 2409 N N . TYR A 1 312 ? 18.895 -4.248 -10.007 1.00 94.81 312 TYR A N 1
ATOM 2410 C CA . TYR A 1 312 ? 20.305 -4.466 -9.740 1.00 94.81 312 TYR A CA 1
ATOM 2411 C C . TYR A 1 312 ? 20.690 -5.901 -10.038 1.00 94.81 312 TYR A C 1
ATOM 2413 O O . TYR A 1 312 ? 20.115 -6.842 -9.496 1.00 94.81 312 TYR A O 1
ATOM 2421 N N . GLN A 1 313 ? 21.717 -6.042 -10.865 1.00 93.38 313 GLN A N 1
ATOM 2422 C CA . GLN A 1 313 ? 22.398 -7.298 -11.113 1.00 93.38 313 GLN A CA 1
ATOM 2423 C C . GLN A 1 313 ? 23.880 -7.012 -10.982 1.00 93.38 313 GLN A C 1
ATOM 2425 O O . GLN A 1 313 ? 24.439 -6.276 -11.793 1.00 93.38 313 GLN A O 1
ATOM 2430 N N . GLU A 1 314 ? 24.498 -7.560 -9.938 1.00 92.81 314 GLU A N 1
ATOM 2431 C CA . GLU A 1 314 ? 25.878 -7.252 -9.578 1.00 92.81 314 GLU A CA 1
ATOM 2432 C C . GLU A 1 314 ? 26.818 -7.332 -10.798 1.00 92.81 314 GLU A C 1
ATOM 2434 O O . GLU A 1 314 ? 26.782 -8.323 -11.535 1.00 92.81 314 GLU A O 1
ATOM 2439 N N . PRO A 1 315 ? 27.658 -6.306 -11.041 1.00 94.50 315 PRO A N 1
ATOM 2440 C CA . PRO A 1 315 ? 27.860 -5.070 -10.265 1.00 94.50 315 PRO A CA 1
ATOM 2441 C C . PRO A 1 315 ? 27.059 -3.854 -10.783 1.00 94.50 315 PRO A C 1
ATOM 2443 O O . PRO A 1 315 ? 27.381 -2.715 -10.449 1.00 94.50 315 PRO A O 1
ATOM 2446 N N . THR A 1 316 ? 26.057 -4.069 -11.633 1.00 94.88 316 THR A N 1
ATOM 2447 C CA . THR A 1 316 ? 25.413 -3.031 -12.449 1.00 94.88 316 THR A CA 1
ATOM 2448 C C . THR A 1 316 ? 24.030 -2.643 -11.924 1.00 94.88 316 THR A C 1
ATOM 2450 O O . THR A 1 316 ? 23.177 -3.492 -11.666 1.00 94.88 316 THR A O 1
ATOM 2453 N N . GLU A 1 317 ? 23.786 -1.335 -11.822 1.00 94.81 317 GLU A N 1
ATOM 2454 C CA . GLU A 1 317 ? 22.457 -0.764 -11.584 1.00 94.81 317 GLU A CA 1
ATOM 2455 C C . GLU A 1 317 ? 21.798 -0.359 -12.907 1.00 94.81 317 GLU A C 1
ATOM 2457 O O . GLU A 1 317 ? 22.392 0.319 -13.747 1.00 94.81 317 GLU A O 1
ATOM 2462 N N . TYR A 1 318 ? 20.536 -0.741 -13.062 1.00 95.88 318 TYR A N 1
ATOM 2463 C CA . TYR A 1 318 ? 19.708 -0.476 -14.227 1.00 95.88 318 TYR A CA 1
ATOM 2464 C C . TYR A 1 318 ? 18.539 0.422 -13.812 1.00 95.88 318 TYR A C 1
ATOM 2466 O O . TYR A 1 318 ? 17.649 0.017 -13.063 1.00 95.88 318 TYR A O 1
ATOM 2474 N N . LEU A 1 319 ? 18.536 1.665 -14.299 1.00 96.62 319 LEU A N 1
ATOM 2475 C CA . LEU A 1 319 ? 17.486 2.647 -14.017 1.00 96.62 319 LEU A CA 1
ATOM 2476 C C . LEU A 1 319 ? 16.496 2.751 -15.174 1.00 96.62 319 LEU A C 1
ATOM 2478 O O . LEU A 1 319 ? 16.897 2.866 -16.328 1.00 96.62 319 LEU A O 1
ATOM 2482 N N . ASN A 1 320 ? 15.204 2.757 -14.853 1.00 97.12 320 ASN A N 1
ATOM 2483 C CA . ASN A 1 320 ? 14.097 2.757 -15.811 1.00 97.12 320 ASN A CA 1
ATOM 2484 C C . ASN A 1 320 ? 14.096 1.543 -16.756 1.00 97.12 320 ASN A C 1
ATOM 2486 O O . ASN A 1 320 ? 13.559 1.616 -17.862 1.00 97.12 320 ASN A O 1
ATOM 2490 N N . TRP A 1 321 ? 14.662 0.420 -16.308 1.00 97.31 321 TRP A N 1
ATOM 2491 C CA . TRP A 1 321 ? 14.535 -0.863 -16.990 1.00 97.31 321 TRP A CA 1
ATOM 2492 C C . TRP A 1 321 ? 13.302 -1.607 -16.477 1.00 97.31 321 TRP A C 1
ATOM 2494 O O . TRP A 1 321 ? 13.149 -1.841 -15.282 1.00 97.31 321 TRP A O 1
ATOM 2504 N N . MET A 1 322 ? 12.420 -1.963 -17.403 1.00 97.00 322 MET A N 1
ATOM 2505 C CA . MET A 1 322 ? 11.296 -2.867 -17.201 1.00 97.00 322 MET A CA 1
ATOM 2506 C C . MET A 1 322 ? 11.791 -4.277 -17.513 1.00 97.00 322 MET A C 1
ATOM 2508 O O . MET A 1 322 ? 12.131 -4.576 -18.661 1.00 97.00 322 MET A O 1
ATOM 2512 N N . ILE A 1 323 ? 11.892 -5.107 -16.481 1.00 96.25 323 ILE A N 1
ATOM 2513 C CA . ILE A 1 323 ? 12.459 -6.452 -16.557 1.00 96.25 323 ILE A CA 1
ATOM 2514 C C . ILE A 1 323 ? 11.397 -7.415 -16.068 1.00 96.25 323 ILE A C 1
ATOM 2516 O O . ILE A 1 323 ? 10.905 -7.253 -14.958 1.00 96.25 323 ILE A O 1
ATOM 2520 N N . ASP A 1 324 ? 11.001 -8.346 -16.936 1.00 96.19 324 ASP A N 1
ATOM 2521 C CA . ASP A 1 324 ? 9.947 -9.337 -16.676 1.00 96.19 324 ASP A CA 1
ATOM 2522 C C . ASP A 1 324 ? 8.612 -8.738 -16.175 1.00 96.19 324 ASP A C 1
ATOM 2524 O O . ASP A 1 324 ? 7.732 -9.446 -15.686 1.00 96.19 324 ASP A O 1
ATOM 2528 N N . LEU A 1 325 ? 8.416 -7.428 -16.367 1.00 97.00 325 LEU A N 1
ATOM 2529 C CA . LEU A 1 325 ? 7.258 -6.687 -15.885 1.00 97.00 325 LEU A CA 1
ATOM 2530 C C . LEU A 1 325 ? 6.016 -7.075 -16.684 1.00 97.00 325 LEU A C 1
ATOM 2532 O O . LEU A 1 325 ? 5.952 -6.855 -17.896 1.00 97.00 325 LEU A O 1
ATOM 2536 N N . LYS A 1 326 ? 4.981 -7.558 -15.997 1.00 98.50 326 LYS A N 1
ATOM 2537 C CA . LYS A 1 326 ? 3.665 -7.821 -16.588 1.00 98.50 326 LYS A CA 1
ATOM 2538 C C . LYS A 1 326 ? 2.689 -6.763 -16.098 1.00 98.50 326 LYS A C 1
ATOM 2540 O O . LYS A 1 326 ? 2.290 -6.792 -14.944 1.00 98.50 326 LYS A O 1
ATOM 2545 N N . SER A 1 327 ? 2.287 -5.827 -16.950 1.00 98.31 327 SER A N 1
ATOM 2546 C CA . SER A 1 327 ? 1.310 -4.789 -16.599 1.00 98.31 327 SER A CA 1
ATOM 2547 C C . SER A 1 327 ? 0.107 -4.833 -17.534 1.00 98.31 327 SER A C 1
ATOM 2549 O O . SER A 1 327 ? 0.259 -4.902 -18.752 1.00 98.31 327 SER A O 1
ATOM 2551 N N . ASN A 1 328 ? -1.105 -4.796 -16.985 1.00 98.69 328 ASN A N 1
ATOM 2552 C CA . ASN A 1 328 ? -2.342 -4.786 -17.750 1.00 98.69 328 ASN A CA 1
ATOM 2553 C C . ASN A 1 328 ? -3.371 -3.826 -17.152 1.00 98.69 328 ASN A C 1
ATOM 2555 O O . ASN A 1 328 ? -4.162 -4.174 -16.273 1.00 98.69 328 ASN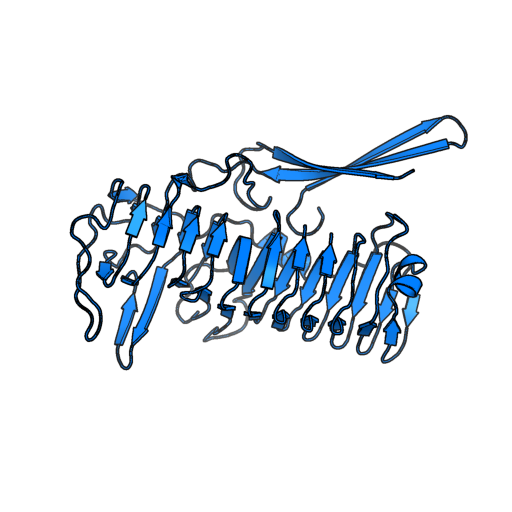 A O 1
ATOM 2559 N N . ARG A 1 329 ? -3.423 -2.621 -17.718 1.00 98.19 329 ARG A N 1
ATOM 2560 C CA . ARG A 1 329 ? -4.351 -1.569 -17.299 1.00 98.19 329 ARG A CA 1
ATOM 2561 C C . ARG A 1 329 ? -5.814 -1.889 -17.599 1.00 98.19 329 ARG A C 1
ATOM 2563 O O . ARG A 1 329 ? -6.692 -1.393 -16.892 1.00 98.19 329 ARG A O 1
ATOM 2570 N N . LYS A 1 330 ? -6.091 -2.707 -18.624 1.00 98.12 330 LYS A N 1
ATOM 2571 C CA . LYS A 1 330 ? -7.457 -3.109 -19.016 1.00 98.12 330 LYS A CA 1
ATOM 2572 C C . LYS A 1 330 ? -8.098 -4.058 -17.994 1.00 98.12 330 LYS A C 1
ATOM 2574 O O . LYS A 1 330 ? -9.316 -4.165 -17.970 1.00 98.12 330 LYS A O 1
ATOM 2579 N N . LYS A 1 331 ? -7.290 -4.728 -17.162 1.00 98.25 331 LYS A N 1
ATOM 2580 C CA . LYS A 1 331 ? -7.748 -5.587 -16.059 1.00 98.25 331 LYS A CA 1
ATOM 2581 C C . LYS A 1 331 ? -7.992 -4.829 -14.744 1.00 98.25 331 LYS A C 1
ATOM 2583 O O . LYS A 1 331 ? -8.343 -5.471 -13.757 1.00 98.25 331 LYS A O 1
ATOM 2588 N N . LEU A 1 332 ? -7.793 -3.505 -14.700 1.00 97.44 332 LEU A N 1
ATOM 2589 C CA . LEU A 1 332 ? -8.159 -2.727 -13.515 1.00 97.44 332 LEU A CA 1
ATOM 2590 C C . LEU A 1 332 ? -9.673 -2.789 -13.318 1.00 97.44 332 LEU A C 1
ATOM 2592 O O . LEU A 1 332 ? -10.425 -2.516 -14.254 1.00 97.44 332 LEU A O 1
ATOM 2596 N N . ASP A 1 333 ? -10.099 -3.095 -12.098 1.00 96.12 333 ASP A N 1
ATOM 2597 C CA . ASP A 1 333 ? -11.508 -3.057 -11.727 1.00 96.12 333 ASP A CA 1
ATOM 2598 C C . ASP A 1 333 ? -12.085 -1.643 -11.977 1.00 96.12 333 ASP A C 1
ATOM 2600 O O . ASP A 1 333 ? -11.519 -0.665 -11.475 1.00 96.12 333 ASP A O 1
ATOM 2604 N N . PRO A 1 334 ? -13.188 -1.487 -12.736 1.00 93.44 334 PRO A N 1
ATOM 2605 C CA . PRO A 1 334 ? -13.873 -0.201 -12.896 1.00 93.44 334 PRO A CA 1
ATOM 2606 C C . PRO A 1 334 ? -14.322 0.436 -11.570 1.00 93.44 334 PRO A C 1
ATOM 2608 O O . PRO A 1 334 ? -14.524 1.648 -11.503 1.00 93.44 334 PRO A O 1
ATOM 2611 N N . GLU A 1 335 ? -14.473 -0.375 -10.521 1.00 94.19 335 GLU A N 1
ATOM 2612 C CA . GLU A 1 335 ? -14.814 0.032 -9.159 1.00 94.19 335 GLU A CA 1
ATOM 2613 C C . GLU A 1 335 ? -13.584 0.373 -8.303 1.00 94.19 335 GLU A C 1
ATOM 2615 O O . GLU A 1 335 ? -13.729 0.726 -7.132 1.00 94.19 335 GLU A O 1
ATOM 2620 N N . PHE A 1 336 ? -12.370 0.300 -8.858 1.00 95.94 336 PHE A N 1
ATOM 2621 C CA . PHE A 1 336 ? -11.159 0.700 -8.150 1.00 95.94 336 PHE A CA 1
ATOM 2622 C C . PHE A 1 336 ? -11.208 2.184 -7.768 1.00 95.94 336 PHE A C 1
ATOM 2624 O O . PHE A 1 336 ? -11.564 3.051 -8.569 1.00 95.94 336 PHE A O 1
ATOM 2631 N N . LEU A 1 337 ? -10.799 2.484 -6.535 1.00 95.69 337 LEU A N 1
ATOM 2632 C CA . LEU A 1 337 ? -10.788 3.832 -5.980 1.00 95.69 337 LEU A CA 1
ATOM 2633 C C . LEU A 1 337 ? -9.403 4.177 -5.439 1.00 95.69 337 LEU A C 1
ATOM 2635 O O . LEU A 1 337 ? -8.729 3.347 -4.829 1.00 95.69 337 LEU A O 1
ATOM 2639 N N . LEU A 1 338 ? -9.009 5.431 -5.633 1.00 95.44 338 LEU A N 1
ATOM 2640 C CA . LEU A 1 338 ? -7.778 6.003 -5.118 1.00 95.44 338 LEU A CA 1
ATOM 2641 C C . LEU A 1 338 ? -7.925 6.426 -3.646 1.00 95.44 338 LEU A C 1
ATOM 2643 O O . LEU A 1 338 ? -8.987 6.916 -3.240 1.00 95.44 338 LEU A O 1
ATOM 2647 N N . PRO A 1 339 ? -6.840 6.329 -2.860 1.00 95.44 339 PRO A N 1
ATOM 2648 C CA . PRO A 1 339 ? -6.738 6.974 -1.555 1.00 95.44 339 PRO A CA 1
ATOM 2649 C C . PRO A 1 339 ? -7.010 8.485 -1.636 1.00 95.44 339 PRO A C 1
ATOM 2651 O O . PRO A 1 339 ? -6.674 9.142 -2.621 1.00 95.44 339 PRO A O 1
ATOM 2654 N N . VAL A 1 340 ? -7.572 9.068 -0.576 1.00 93.25 340 VAL A N 1
ATOM 2655 C CA . VAL A 1 340 ? -8.064 10.465 -0.582 1.00 93.25 340 VAL A CA 1
ATOM 2656 C C . VAL A 1 340 ? -6.995 11.551 -0.759 1.00 93.25 340 VAL A C 1
ATOM 2658 O O . VAL A 1 340 ? -7.344 12.707 -0.958 1.00 93.25 340 VAL A O 1
ATOM 2661 N N . GLY A 1 341 ? -5.706 11.212 -0.670 1.00 93.06 341 GLY A N 1
ATOM 2662 C CA . GLY A 1 341 ? -4.613 12.186 -0.762 1.00 93.06 341 GLY A CA 1
ATOM 2663 C C . GLY A 1 341 ? -4.135 12.525 -2.172 1.00 93.06 341 GLY A C 1
ATOM 2664 O O . GLY A 1 341 ? -3.268 13.381 -2.308 1.00 93.06 341 GLY A O 1
ATOM 2665 N N . PHE A 1 342 ? -4.664 11.889 -3.215 1.00 92.81 342 PHE A N 1
ATOM 2666 C CA . PHE A 1 342 ? -4.419 12.318 -4.595 1.00 92.81 342 PHE A CA 1
ATOM 2667 C C . PHE A 1 342 ? -5.341 13.508 -4.936 1.00 92.81 342 PHE A C 1
ATOM 2669 O O . PHE A 1 342 ? -6.503 13.434 -4.553 1.00 92.81 342 PHE A O 1
ATOM 2676 N N . SER A 1 343 ? -4.825 14.519 -5.672 1.00 77.06 343 SER A N 1
ATOM 2677 C CA . SER A 1 343 ? -5.358 15.806 -6.244 1.00 77.06 343 SER A CA 1
ATOM 2678 C C . SER A 1 343 ? -6.796 16.356 -5.985 1.00 77.06 343 SER A C 1
ATOM 2680 O O . SER A 1 343 ? -7.676 15.712 -5.434 1.00 77.06 343 SER A O 1
ATOM 2682 N N . ASP A 1 344 ? -7.058 17.590 -6.447 1.00 63.88 344 ASP A N 1
ATOM 2683 C CA . ASP A 1 344 ? -8.172 18.448 -5.984 1.00 63.88 344 ASP A CA 1
ATOM 2684 C C . ASP A 1 344 ? -9.561 18.220 -6.620 1.00 63.88 344 ASP A C 1
ATOM 2686 O O . ASP A 1 344 ? -10.555 18.759 -6.128 1.00 63.88 344 ASP A O 1
ATOM 2690 N N . GLU A 1 345 ? -9.694 17.448 -7.707 1.00 69.69 345 GLU A N 1
ATOM 2691 C CA . GLU A 1 345 ? -11.027 17.185 -8.281 1.00 69.69 345 GLU A CA 1
ATOM 2692 C C . GLU A 1 345 ? -11.853 16.279 -7.349 1.00 69.69 345 GLU A C 1
ATOM 2694 O O . GLU A 1 345 ? -11.563 15.088 -7.196 1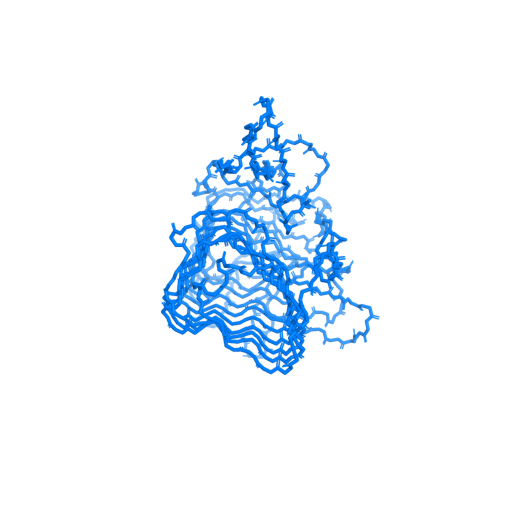.00 69.69 345 GLU A O 1
ATOM 2699 N N . GLN A 1 346 ? -12.894 16.849 -6.737 1.00 66.31 346 GLN A N 1
ATOM 2700 C CA . GLN A 1 346 ? -13.707 16.245 -5.674 1.00 66.31 346 GLN A CA 1
ATOM 2701 C C . GLN A 1 346 ? -14.739 15.228 -6.189 1.00 66.31 346 GLN A C 1
ATOM 2703 O O . GLN A 1 346 ? -15.945 15.390 -6.001 1.00 66.31 346 GLN A O 1
ATOM 2708 N N . LYS A 1 347 ? -14.287 14.159 -6.847 1.00 89.81 347 LYS A N 1
ATOM 2709 C CA . LYS A 1 347 ? -15.158 13.032 -7.209 1.00 89.81 347 LYS A CA 1
ATOM 2710 C C . LYS A 1 347 ? -14.923 11.858 -6.268 1.00 89.81 347 LYS A C 1
ATOM 2712 O O . LYS A 1 347 ? -13.965 11.102 -6.423 1.00 89.81 347 LYS A O 1
ATOM 2717 N N . TYR A 1 348 ? -15.819 11.717 -5.298 1.00 91.31 348 TYR A N 1
ATOM 2718 C CA . TYR A 1 348 ? -15.812 10.628 -4.328 1.00 91.31 348 TYR A CA 1
ATOM 2719 C C . TYR A 1 348 ? -16.855 9.572 -4.676 1.00 91.31 348 TYR A C 1
ATOM 2721 O O . TYR A 1 348 ? -17.923 9.889 -5.198 1.00 91.31 348 TYR A O 1
ATOM 2729 N N . LYS A 1 349 ? -16.560 8.319 -4.340 1.00 94.06 349 LYS A N 1
ATOM 2730 C CA . LYS A 1 349 ? -17.493 7.198 -4.431 1.00 94.06 349 LYS A CA 1
ATOM 2731 C C . LYS A 1 349 ? -17.566 6.485 -3.089 1.00 94.06 349 LYS A C 1
ATOM 2733 O O . LYS A 1 349 ? -16.562 6.368 -2.382 1.00 94.06 349 LYS A O 1
ATOM 2738 N N . LEU A 1 350 ? -18.772 6.043 -2.745 1.00 92.94 350 LEU A N 1
ATOM 2739 C CA . LEU A 1 350 ? -19.006 5.210 -1.576 1.00 92.94 350 LEU A CA 1
ATOM 2740 C C . LEU A 1 350 ? -18.267 3.880 -1.765 1.00 92.94 350 LEU A C 1
ATOM 2742 O O . LEU A 1 350 ? -18.515 3.157 -2.723 1.00 92.94 350 LEU A O 1
ATOM 2746 N N . VAL A 1 351 ? -17.358 3.580 -0.847 1.00 90.06 351 VAL A N 1
ATOM 2747 C CA . VAL A 1 351 ? -16.637 2.305 -0.753 1.00 90.06 351 VAL A CA 1
ATOM 2748 C C . VAL A 1 351 ? -17.492 1.288 -0.015 1.00 90.06 351 VAL A C 1
ATOM 2750 O O . VAL A 1 351 ? -17.542 0.114 -0.370 1.00 90.06 351 VAL A O 1
ATOM 2753 N N . ARG A 1 352 ? -18.101 1.742 1.082 1.00 89.81 352 ARG A N 1
ATOM 2754 C CA . ARG A 1 352 ? -18.804 0.895 2.033 1.00 89.81 352 ARG A CA 1
ATOM 2755 C C . ARG A 1 352 ? -19.705 1.734 2.919 1.00 89.81 352 ARG A C 1
ATOM 2757 O O . ARG A 1 352 ? -19.318 2.817 3.354 1.00 89.81 352 ARG A O 1
ATOM 2764 N N . GLU A 1 353 ? -20.846 1.168 3.269 1.00 90.25 353 GLU A N 1
ATOM 2765 C CA . GLU A 1 353 ? -21.679 1.620 4.375 1.00 90.25 353 GLU A CA 1
ATOM 2766 C C . GLU A 1 353 ? -21.710 0.575 5.493 1.00 90.25 353 GLU A C 1
ATOM 2768 O O . GLU A 1 353 ? -21.591 -0.629 5.257 1.00 90.25 353 GLU A O 1
ATOM 2773 N N . THR A 1 354 ? -21.849 1.052 6.723 1.00 85.69 354 THR A N 1
ATOM 2774 C CA . THR A 1 354 ? -21.913 0.224 7.921 1.00 85.69 354 THR A CA 1
ATOM 2775 C C . THR A 1 354 ? -22.997 0.771 8.840 1.00 85.69 354 THR A C 1
ATOM 2777 O O . THR A 1 354 ? -22.920 1.924 9.265 1.00 85.69 354 THR A O 1
ATOM 2780 N N . TRP A 1 355 ? -23.990 -0.057 9.159 1.00 82.25 355 TRP A N 1
ATOM 2781 C CA . TRP A 1 355 ? -25.115 0.298 10.025 1.00 82.25 355 TRP A CA 1
ATOM 2782 C C . TRP A 1 355 ? -24.851 -0.104 11.470 1.00 82.25 355 TRP A C 1
ATOM 2784 O O . TRP A 1 355 ? -24.553 -1.259 11.732 1.00 82.25 355 TRP A O 1
ATOM 2794 N N . ILE A 1 356 ? -25.004 0.840 12.392 1.00 81.75 356 ILE A N 1
ATOM 2795 C CA . ILE A 1 356 ? -24.830 0.687 13.835 1.00 81.75 356 ILE A CA 1
ATOM 2796 C C . ILE A 1 356 ? -26.214 0.822 14.477 1.00 81.75 356 ILE A C 1
ATOM 2798 O O . ILE A 1 356 ? -26.832 1.895 14.422 1.00 81.75 356 ILE A O 1
ATOM 2802 N N . TYR A 1 357 ? -26.688 -0.282 15.049 1.00 76.06 357 TYR A N 1
ATOM 2803 C CA . TYR A 1 357 ? -27.985 -0.389 15.718 1.00 76.06 357 TYR A CA 1
ATOM 2804 C C . TYR A 1 357 ? -27.854 -0.284 17.232 1.00 76.06 357 TYR A C 1
ATOM 2806 O O . TYR A 1 357 ? -26.844 -0.796 17.771 1.00 76.06 357 TYR A O 1
#

Sequence (357 aa):
MKGLFYTIQAEAKKGRDSSKTVFFYNRLPNHEFDNALIISKTDVIPSVAGETKITGNILSTSNRVSQGTIFGLKNTDANYLDGKVMAGKEIKTKLFADTLVKNIFTFVPDGSFAIVEGNRSLSPGELDTLKNIIITGDLRINGIGGSKVNYTNLKIKVGGKLFIDEGTELRREMEIYCDSAVAIEPNVKIENAMIATRSGISVGQGSELQYVQLFSTKSINSDQAYFKFPSILCLYIETTNKKNYRNQMELKSTTLNGSAMLVCDIAGLSGNQSKIIIDEKSVVHGMIYSENYAEIHGEINGSVYVNSLWYYQEPTEYLNWMIDLKSNRKKLDPEFLLPVGFSDEQKYKLVRETWIY

Foldseek 3Di:
DAQLWDWDKDWDDDPPDIKIKIFTKFAADDPLFQFLEEAQAQPDAFEEWAAAAAAGEYEYQDQDYHFDDDPPGHGYDPRRYNYGYHHDPGRDLDQFDLVSLVCLLDDDDDDDEAEAEEEDEDELVNVLVDAAYEYLEEYEYDDEDDPDANADAHEYEHNYEYHDDACYEAAYAYEYHYAEEYEAEELYEHENYEYEYQYEYEHYANYEYENYEYYYQAEYEYANYEYHPAYHYEHEHEPPDDAAAAGEYEYHLYEAAHEYYYYYPDAQDPNHNYEYEADQNYEYQAEYRESAEYAHQYAYQGHYHYNWYWDDDPPDIDISYDHNYHTHRVSHDSPHGDRNRGDDDPHMDTPDMDMDD

Secondary structure (DSSP, 8-state):
-BTTBEEEEEEEEETTEEEEEEEEEEEPP-GGGSSSEEE--SSS--EEETT-EEES-EEESSS--EE---TTSPPPPTT-EES-EEE-S---S--B-HHHHHHHT-----S--EEE-S-EEE-HHHHTT--SEEESS-EEE-SEE--S---S-EEEEESS-EEE-TT-EE-S-EEEEESS-EEE-TT-EEESEEEEESSEEEE-TT-EEES-EEEESSEEEEES-EEEEEEEEEEEE--TT-S-B--EEEEES-EEEEEEEEEESSTT-TTB--EEEE-TT-EEEEEEEEEEEEEE-SEEEEEEEEEEEEEEETTEEEESEEES-EEEGGGS-TT--B-TTB-S---EEEEEEEEE-